Protein AF-A0A7V3WHM0-F1 (afdb_monomer_lite)

pLDDT: mean 89.99, std 9.22, range [46.16, 98.12]

Radius of gyration: 17.08 Å; chains: 1; bounding box: 45×37×48 Å

Structure (mmCIF, N/CA/C/O backbone):
data_AF-A0A7V3WHM0-F1
#
_entry.id   AF-A0A7V3WHM0-F1
#
loop_
_atom_site.group_PDB
_atom_site.id
_atom_site.type_symbol
_atom_site.label_atom_id
_atom_site.label_alt_id
_atom_site.label_comp_id
_atom_site.label_asym_id
_atom_site.label_entity_id
_atom_site.label_seq_id
_atom_site.pdbx_PDB_ins_code
_atom_site.Cartn_x
_atom_site.Cartn_y
_atom_site.Cartn_z
_atom_site.occupancy
_atom_site.B_iso_or_equiv
_atom_site.auth_seq_id
_atom_site.auth_comp_id
_atom_site.auth_asym_id
_atom_site.auth_atom_id
_atom_site.pdbx_PDB_model_num
ATOM 1 N N . MET A 1 1 ? -17.657 -11.163 7.419 1.00 46.16 1 MET A N 1
ATOM 2 C CA . MET A 1 1 ? -17.002 -11.380 6.114 1.00 46.16 1 MET A CA 1
ATOM 3 C C . MET A 1 1 ? -15.864 -12.343 6.367 1.00 46.16 1 MET A C 1
ATOM 5 O O . MET A 1 1 ? -15.071 -12.050 7.253 1.00 46.16 1 MET A O 1
ATOM 9 N N . ASN A 1 2 ? -15.853 -13.504 5.714 1.00 51.31 2 ASN A N 1
ATOM 10 C CA . ASN A 1 2 ? -14.787 -14.482 5.916 1.00 51.31 2 ASN A CA 1
ATOM 11 C C . ASN A 1 2 ? -13.496 -13.877 5.348 1.00 51.31 2 ASN A C 1
ATOM 13 O O . ASN A 1 2 ? -13.444 -13.568 4.158 1.00 51.31 2 ASN A O 1
ATOM 17 N N . GLU A 1 3 ? -12.509 -13.616 6.203 1.00 60.59 3 GLU A N 1
ATOM 18 C CA . GLU A 1 3 ? -11.282 -12.880 5.847 1.00 60.59 3 GLU A CA 1
ATOM 19 C C . GLU A 1 3 ? -10.472 -13.571 4.756 1.00 60.59 3 GLU A C 1
ATOM 21 O O . GLU A 1 3 ? -9.776 -12.909 3.989 1.00 60.59 3 GLU A O 1
ATOM 26 N N . GLU A 1 4 ? -10.653 -14.884 4.617 1.00 65.56 4 GLU A N 1
ATOM 27 C CA . GLU A 1 4 ? -10.084 -15.665 3.529 1.00 65.56 4 GLU A CA 1
ATOM 28 C C . GLU A 1 4 ? -10.398 -15.059 2.156 1.00 65.56 4 GLU A C 1
ATOM 30 O O . GLU A 1 4 ? -9.538 -15.087 1.282 1.00 65.56 4 GLU A O 1
ATOM 35 N N . ASN A 1 5 ? -11.578 -14.464 1.961 1.00 84.06 5 ASN A N 1
ATOM 36 C CA . ASN A 1 5 ? -12.011 -13.942 0.662 1.00 84.06 5 ASN A CA 1
ATOM 37 C C . ASN A 1 5 ? -12.001 -12.407 0.583 1.00 84.06 5 ASN A C 1
ATOM 39 O O . ASN A 1 5 ? -12.669 -11.837 -0.275 1.00 84.06 5 ASN A O 1
ATOM 43 N N . ALA A 1 6 ? -11.271 -11.722 1.468 1.00 91.88 6 ALA A N 1
ATOM 44 C CA . ALA A 1 6 ? -11.101 -10.275 1.376 1.00 91.88 6 ALA A CA 1
ATOM 45 C C . ALA A 1 6 ? -10.305 -9.916 0.105 1.00 91.88 6 ALA A C 1
ATOM 47 O O . ALA A 1 6 ? -9.158 -10.339 -0.050 1.00 91.88 6 ALA A O 1
ATOM 48 N N . ILE A 1 7 ? -10.915 -9.156 -0.810 1.00 96.19 7 ILE A N 1
ATOM 49 C CA . ILE A 1 7 ? -10.322 -8.776 -2.101 1.00 96.19 7 ILE A CA 1
ATOM 50 C C . ILE A 1 7 ? -9.714 -7.385 -1.982 1.00 96.19 7 ILE A C 1
ATOM 52 O O . ILE A 1 7 ? -10.409 -6.437 -1.645 1.00 96.19 7 ILE A O 1
ATOM 56 N N . VAL A 1 8 ? -8.436 -7.248 -2.314 1.00 97.44 8 VAL A N 1
ATOM 57 C CA . VAL A 1 8 ? -7.794 -5.952 -2.536 1.00 97.44 8 VAL A CA 1
ATOM 58 C C . VAL A 1 8 ? -7.931 -5.609 -4.012 1.00 97.44 8 VAL A C 1
ATOM 60 O O . VAL A 1 8 ? -7.564 -6.422 -4.857 1.00 97.44 8 VAL A O 1
ATOM 63 N N . LYS A 1 9 ? -8.418 -4.404 -4.319 1.00 97.62 9 LYS A N 1
ATOM 64 C CA . LYS A 1 9 ? -8.554 -3.890 -5.685 1.00 97.62 9 LYS A CA 1
ATOM 65 C C . LYS A 1 9 ? -7.896 -2.516 -5.792 1.00 97.62 9 LYS A C 1
ATOM 67 O O . LYS A 1 9 ? -8.217 -1.619 -5.016 1.00 97.62 9 LYS A O 1
ATOM 72 N N . LYS A 1 10 ? -6.964 -2.356 -6.732 1.00 98.00 10 LYS A N 1
ATOM 73 C CA . LYS A 1 10 ? -6.206 -1.112 -6.951 1.00 98.00 10 LYS A CA 1
ATOM 74 C C . LYS A 1 10 ? -6.131 -0.797 -8.439 1.00 98.00 10 LYS A C 1
ATOM 76 O O . LYS A 1 10 ? -5.950 -1.709 -9.244 1.00 98.00 10 LYS A O 1
ATOM 81 N N . ALA A 1 11 ? -6.221 0.478 -8.809 1.00 97.75 11 ALA A N 1
ATOM 82 C CA . ALA A 1 11 ? -5.890 0.903 -10.166 1.00 97.75 11 ALA A CA 1
ATOM 83 C C . ALA A 1 11 ? -4.430 0.549 -10.480 1.00 97.75 11 ALA A C 1
ATOM 85 O O . ALA A 1 11 ? -3.561 0.656 -9.612 1.00 97.75 11 ALA A O 1
ATOM 86 N N . ASN A 1 12 ? -4.151 0.171 -11.725 1.00 96.56 12 ASN A N 1
ATOM 87 C CA . ASN A 1 12 ? -2.792 -0.148 -12.164 1.00 96.56 12 ASN A CA 1
ATOM 88 C C . ASN A 1 12 ? -1.850 1.048 -11.982 1.00 96.56 12 ASN A C 1
ATOM 90 O O . ASN A 1 12 ? -0.726 0.871 -11.526 1.00 96.56 12 ASN A O 1
ATOM 94 N N . ASP A 1 13 ? -2.347 2.267 -12.190 1.00 95.62 13 ASP A N 1
ATOM 95 C CA . ASP A 1 13 ? -1.568 3.491 -11.993 1.00 95.62 13 ASP A CA 1
ATOM 96 C C . ASP A 1 13 ? -1.115 3.662 -10.528 1.00 95.62 13 ASP A C 1
ATOM 98 O O . ASP A 1 13 ? -0.013 4.139 -10.262 1.00 95.62 13 ASP A O 1
ATOM 102 N N . LEU A 1 14 ? -1.905 3.189 -9.554 1.00 96.69 14 LEU A N 1
ATOM 103 C CA . LEU A 1 14 ? -1.500 3.164 -8.141 1.00 96.69 14 LEU A CA 1
ATOM 104 C C . LEU A 1 14 ? -0.390 2.128 -7.881 1.00 96.69 14 LEU A C 1
ATOM 106 O O . LEU A 1 14 ? 0.445 2.294 -6.987 1.00 96.69 14 LEU A O 1
ATOM 110 N N . ILE A 1 15 ? -0.364 1.043 -8.652 1.00 95.75 15 ILE A N 1
ATOM 111 C CA . ILE A 1 15 ? 0.658 -0.007 -8.554 1.00 95.75 15 ILE A CA 1
ATOM 112 C C . ILE A 1 15 ? 1.958 0.403 -9.262 1.00 95.75 15 ILE A C 1
ATOM 114 O O . ILE A 1 15 ? 3.044 0.098 -8.781 1.00 95.75 15 ILE A O 1
ATOM 118 N N . GLU A 1 16 ? 1.880 1.129 -10.370 1.00 94.12 16 GLU A N 1
ATOM 119 C CA . GLU A 1 16 ? 3.048 1.438 -11.203 1.00 94.12 16 GLU A CA 1
ATOM 120 C C . GLU A 1 16 ? 3.650 2.810 -10.889 1.00 94.12 16 GLU A C 1
ATOM 122 O O . GLU A 1 16 ? 4.872 2.970 -10.807 1.00 94.12 16 GLU A O 1
ATOM 127 N N . HIS A 1 17 ? 2.804 3.811 -10.654 1.00 94.12 17 HIS A N 1
ATOM 128 C CA . HIS A 1 17 ? 3.222 5.213 -10.603 1.00 94.12 17 HIS A CA 1
ATOM 129 C C . HIS A 1 17 ? 3.181 5.820 -9.204 1.00 94.12 17 HIS A C 1
ATOM 131 O O . HIS A 1 17 ? 3.680 6.926 -9.003 1.00 94.12 17 HIS A O 1
ATOM 137 N N . ALA A 1 18 ? 2.646 5.099 -8.214 1.00 94.81 18 ALA A N 1
ATOM 138 C CA . ALA A 1 18 ? 2.695 5.563 -6.837 1.00 94.81 18 ALA A CA 1
ATOM 139 C C . ALA A 1 18 ? 4.054 5.301 -6.174 1.00 94.81 18 ALA A C 1
ATOM 141 O O . ALA A 1 18 ? 4.643 4.223 -6.312 1.00 94.81 18 ALA A O 1
ATOM 142 N N . ARG A 1 19 ? 4.522 6.275 -5.398 1.00 92.94 19 ARG A N 1
ATOM 143 C CA . ARG A 1 19 ? 5.726 6.223 -4.569 1.00 92.94 19 ARG A CA 1
ATOM 144 C C . ARG A 1 19 ? 5.362 6.577 -3.137 1.00 92.94 19 ARG A C 1
ATOM 146 O O . ARG A 1 19 ? 4.704 7.584 -2.877 1.00 92.94 19 ARG A O 1
ATOM 153 N N . TYR A 1 20 ? 5.784 5.724 -2.218 1.00 93.19 20 TYR A N 1
ATOM 154 C CA . TYR A 1 20 ? 5.549 5.858 -0.789 1.00 93.19 20 TYR A CA 1
ATOM 155 C C . TYR A 1 20 ? 6.529 4.961 -0.030 1.00 93.19 20 TYR A C 1
ATOM 157 O O . TYR A 1 20 ? 7.016 3.965 -0.563 1.00 93.19 20 TYR A O 1
ATOM 165 N N . ASP A 1 21 ? 6.809 5.300 1.224 1.00 90.06 21 ASP A N 1
ATOM 166 C CA . ASP A 1 21 ? 7.640 4.485 2.111 1.00 90.06 21 ASP A CA 1
ATOM 167 C C . ASP A 1 21 ? 6.816 4.124 3.340 1.00 90.06 21 ASP A C 1
ATOM 169 O O . ASP A 1 21 ? 6.507 4.980 4.167 1.00 90.06 21 ASP A O 1
ATOM 173 N N . LEU A 1 22 ? 6.412 2.862 3.451 1.00 92.56 22 LEU A N 1
ATOM 174 C CA . LEU A 1 22 ? 5.547 2.360 4.516 1.00 92.56 22 LEU A CA 1
ATOM 175 C C . LEU A 1 22 ? 6.273 1.308 5.346 1.00 92.56 22 LEU A C 1
ATOM 177 O O . LEU A 1 22 ? 7.100 0.553 4.836 1.00 92.56 22 LEU A O 1
ATOM 181 N N . SER A 1 23 ? 5.955 1.250 6.640 1.00 91.69 23 SER A N 1
ATOM 182 C CA . SER A 1 23 ? 6.305 0.076 7.435 1.00 91.69 23 SER A CA 1
ATOM 183 C C . SER A 1 23 ? 5.443 -1.108 6.990 1.00 91.69 23 SER A C 1
ATOM 185 O O . SER A 1 23 ? 4.371 -0.930 6.409 1.00 91.69 23 SER A O 1
ATOM 187 N N . LEU A 1 24 ? 5.871 -2.330 7.302 1.00 89.88 24 LEU A N 1
ATOM 188 C CA . LEU A 1 24 ? 5.083 -3.523 6.990 1.00 89.88 24 LEU A CA 1
ATOM 189 C C . LEU A 1 24 ? 3.686 -3.478 7.640 1.00 89.88 24 LEU A C 1
ATOM 191 O O . LEU A 1 24 ? 2.692 -3.808 7.001 1.00 89.88 24 LEU A O 1
ATOM 195 N N . THR A 1 25 ? 3.598 -2.998 8.885 1.00 88.88 25 THR A N 1
ATOM 196 C CA . THR A 1 25 ? 2.322 -2.812 9.594 1.00 88.88 25 THR A CA 1
ATOM 197 C C . THR A 1 25 ? 1.418 -1.805 8.882 1.00 88.88 25 THR A C 1
ATOM 199 O O . THR A 1 25 ? 0.212 -2.018 8.785 1.00 88.88 25 THR A O 1
ATOM 202 N N . GLN A 1 26 ? 1.987 -0.712 8.370 1.00 92.38 26 GLN A N 1
ATOM 203 C CA . GLN A 1 26 ? 1.242 0.306 7.629 1.00 92.38 26 GLN A CA 1
ATOM 204 C C . GLN A 1 26 ? 0.749 -0.213 6.276 1.00 92.38 26 GLN A C 1
ATOM 206 O O . GLN A 1 26 ? -0.404 0.031 5.929 1.00 92.38 26 GLN A O 1
ATOM 211 N N . GLU A 1 27 ? 1.586 -0.962 5.551 1.00 94.00 27 GLU A N 1
ATOM 212 C CA . GLU A 1 27 ? 1.198 -1.616 4.297 1.00 94.00 27 GLU A CA 1
ATOM 213 C C . GLU A 1 27 ? 0.005 -2.546 4.536 1.00 94.00 27 GLU A C 1
ATOM 215 O O . GLU A 1 27 ? -1.030 -2.405 3.890 1.00 94.00 27 GLU A O 1
ATOM 220 N N . TYR A 1 28 ? 0.083 -3.430 5.535 1.00 91.19 28 TYR A N 1
ATOM 221 C CA . TYR A 1 28 ? -1.026 -4.330 5.850 1.00 91.19 28 TYR A CA 1
ATOM 222 C C . TYR A 1 28 ? -2.299 -3.601 6.271 1.00 91.19 28 TYR A C 1
ATOM 224 O O . TYR A 1 28 ? -3.387 -4.018 5.879 1.00 91.19 28 TYR A O 1
ATOM 232 N N . LEU A 1 29 ? -2.188 -2.510 7.037 1.00 91.38 29 LEU A N 1
ATOM 233 C CA . LEU A 1 29 ? -3.344 -1.695 7.405 1.00 91.38 29 LEU A CA 1
ATOM 234 C C . LEU A 1 29 ? -4.041 -1.127 6.161 1.00 91.38 29 LEU A C 1
ATOM 236 O O . LEU A 1 29 ? -5.265 -1.196 6.071 1.00 91.38 29 LEU A O 1
ATOM 240 N N . ILE A 1 30 ? -3.281 -0.613 5.191 1.00 95.00 30 ILE A N 1
ATOM 241 C CA . ILE A 1 30 ? -3.833 -0.113 3.925 1.00 95.00 30 ILE A CA 1
ATOM 242 C C . ILE A 1 30 ? -4.467 -1.241 3.125 1.00 95.00 30 ILE A C 1
ATOM 244 O O . ILE A 1 30 ? -5.604 -1.092 2.694 1.00 95.00 30 ILE A O 1
ATOM 248 N N . LEU A 1 31 ? -3.770 -2.364 2.932 1.00 95.31 31 LEU A N 1
ATOM 249 C CA . LEU A 1 31 ? -4.305 -3.496 2.172 1.00 95.31 31 LEU A CA 1
ATOM 250 C C . LEU A 1 31 ? -5.608 -4.011 2.786 1.00 95.31 31 LEU A C 1
ATOM 252 O O . LEU A 1 31 ? -6.590 -4.228 2.077 1.00 95.31 31 LEU A O 1
ATOM 256 N N . TYR A 1 32 ? -5.643 -4.131 4.114 1.00 93.06 32 TYR A N 1
ATOM 257 C CA . TYR A 1 32 ? -6.847 -4.501 4.841 1.00 93.06 32 TYR A CA 1
ATOM 258 C C . TYR A 1 32 ? -7.976 -3.487 4.620 1.00 93.06 32 TYR A C 1
ATOM 260 O O . TYR A 1 32 ? -9.086 -3.882 4.281 1.00 93.06 32 TYR A O 1
ATOM 268 N N . LEU A 1 33 ? -7.706 -2.187 4.741 1.00 94.44 33 LEU A N 1
ATOM 269 C CA . LEU A 1 33 ? -8.707 -1.140 4.523 1.00 94.44 33 LEU A CA 1
ATOM 270 C C . LEU A 1 33 ? -9.221 -1.081 3.086 1.00 94.44 33 LEU A C 1
ATOM 272 O O . LEU A 1 33 ? -10.422 -0.926 2.886 1.00 94.44 33 LEU A O 1
ATOM 276 N N . ILE A 1 34 ? -8.342 -1.246 2.096 1.00 96.94 34 ILE A N 1
ATOM 277 C CA . ILE A 1 34 ? -8.738 -1.343 0.688 1.00 96.94 34 ILE A CA 1
ATOM 278 C C . ILE A 1 34 ? -9.672 -2.537 0.500 1.00 96.94 34 ILE A C 1
ATOM 280 O O . ILE A 1 34 ? -10.658 -2.424 -0.216 1.00 96.94 34 ILE A O 1
ATOM 284 N N . SER A 1 35 ? -9.431 -3.650 1.200 1.00 95.25 35 SER A N 1
ATOM 285 C CA . SER A 1 35 ? -10.309 -4.821 1.114 1.00 95.25 35 SER A CA 1
ATOM 286 C C . SER A 1 35 ? -11.705 -4.646 1.721 1.00 95.25 35 SER A C 1
ATOM 288 O O . SER A 1 35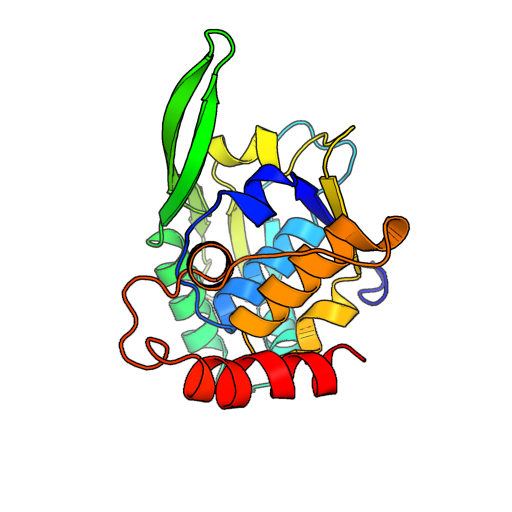 ? -12.569 -5.503 1.538 1.00 95.25 35 SER A O 1
ATOM 290 N N . LEU A 1 36 ? -11.936 -3.551 2.452 1.00 94.62 36 LEU A N 1
ATOM 291 C CA . LEU A 1 36 ? -13.252 -3.188 2.981 1.00 94.62 36 LEU A CA 1
ATOM 292 C C . LEU A 1 36 ? -14.049 -2.286 2.032 1.00 94.62 36 LEU A C 1
ATOM 294 O O . LEU A 1 36 ? -15.240 -2.088 2.277 1.00 94.62 36 LEU A O 1
ATOM 298 N N . ILE A 1 37 ? -13.413 -1.737 0.992 1.00 95.56 37 ILE A N 1
ATOM 299 C CA . ILE A 1 37 ? -14.074 -0.922 -0.030 1.00 95.56 37 ILE A CA 1
ATOM 300 C C . ILE A 1 37 ? -15.000 -1.825 -0.840 1.00 95.56 37 ILE A C 1
ATOM 302 O O . ILE A 1 37 ? -14.574 -2.850 -1.378 1.00 95.56 37 ILE A O 1
ATOM 306 N N . ARG A 1 38 ? -16.270 -1.439 -0.951 1.00 92.56 38 ARG A N 1
ATOM 307 C CA . ARG A 1 38 ? -17.247 -2.175 -1.754 1.00 92.56 38 ARG A CA 1
ATOM 308 C C . ARG A 1 38 ? -17.257 -1.673 -3.189 1.00 92.56 38 ARG A C 1
ATOM 310 O O . ARG A 1 38 ? -16.912 -0.530 -3.476 1.00 92.56 38 ARG A O 1
ATOM 317 N N . THR A 1 39 ? -17.685 -2.531 -4.109 1.00 89.12 39 THR A N 1
ATOM 318 C CA . THR A 1 39 ? -17.691 -2.192 -5.543 1.00 89.12 39 THR A CA 1
ATOM 319 C C . THR A 1 39 ? -18.693 -1.073 -5.852 1.00 89.12 39 THR A C 1
ATOM 321 O O . THR A 1 39 ? -18.478 -0.271 -6.758 1.00 89.12 39 THR A O 1
ATOM 324 N N . GLU A 1 40 ? -19.770 -1.008 -5.075 1.00 91.69 40 GLU A N 1
ATOM 325 C CA . GLU A 1 40 ? -20.844 -0.025 -5.155 1.00 91.69 40 GLU A CA 1
ATOM 326 C C . GLU A 1 40 ? -20.543 1.307 -4.445 1.00 91.69 40 GLU A C 1
ATOM 328 O O . GLU A 1 40 ? -21.307 2.260 -4.609 1.00 91.69 40 GLU A O 1
ATOM 333 N N . ASP A 1 41 ? -19.445 1.406 -3.686 1.00 94.75 41 ASP A N 1
ATOM 334 C CA . ASP A 1 41 ? -19.111 2.624 -2.946 1.00 94.75 41 ASP A CA 1
ATOM 335 C C . ASP A 1 41 ? -18.798 3.783 -3.912 1.00 94.75 41 ASP A C 1
ATOM 337 O O . ASP A 1 41 ? -17.911 3.706 -4.765 1.00 94.75 41 ASP A O 1
ATOM 341 N N . THR A 1 42 ? -19.530 4.891 -3.765 1.00 95.44 42 THR A N 1
ATOM 342 C CA . THR A 1 42 ? -19.329 6.148 -4.517 1.00 95.44 42 THR A CA 1
ATOM 343 C C . THR A 1 42 ? -18.444 7.150 -3.767 1.00 95.44 42 THR A C 1
ATOM 345 O O . THR A 1 42 ? -17.929 8.106 -4.350 1.00 95.44 42 THR A O 1
ATOM 348 N N . ASP A 1 43 ? -18.254 6.940 -2.465 1.00 97.56 43 ASP A N 1
ATOM 349 C CA . ASP A 1 43 ? -17.398 7.738 -1.595 1.00 97.56 43 ASP A CA 1
ATOM 350 C C . ASP A 1 43 ? -16.734 6.839 -0.546 1.00 97.56 43 ASP A C 1
ATOM 352 O O . ASP A 1 43 ? -17.260 5.786 -0.180 1.00 97.56 43 ASP A O 1
ATOM 356 N N . PHE A 1 44 ? -15.582 7.272 -0.037 1.00 97.31 44 PHE A N 1
ATOM 357 C CA . PHE A 1 44 ? -14.928 6.600 1.071 1.00 97.31 44 PHE A CA 1
ATOM 358 C C . PHE A 1 44 ? -15.738 6.785 2.344 1.00 97.31 44 PHE A C 1
ATOM 360 O O . PHE A 1 44 ? -15.957 7.912 2.800 1.00 97.31 44 PHE A O 1
ATOM 367 N N . GLN A 1 45 ? -16.107 5.660 2.944 1.00 95.06 45 GLN A N 1
ATOM 368 C CA . GLN A 1 45 ? -16.745 5.618 4.248 1.00 95.06 45 GLN A CA 1
ATOM 369 C C . GLN A 1 45 ? -15.722 5.824 5.372 1.00 95.06 45 GLN A C 1
ATOM 371 O O . GLN A 1 45 ? -14.507 5.754 5.170 1.00 95.06 45 GLN A O 1
ATOM 376 N N . THR A 1 46 ? -16.221 6.046 6.586 1.00 95.50 46 THR A N 1
ATOM 377 C CA . THR A 1 46 ? -15.398 5.937 7.794 1.00 95.50 46 THR A CA 1
ATOM 378 C C . THR A 1 46 ? -15.288 4.465 8.187 1.00 95.50 46 THR A C 1
ATOM 380 O O . THR A 1 46 ? -16.264 3.847 8.614 1.00 95.50 46 THR A O 1
ATOM 383 N N . TYR A 1 47 ? -14.090 3.899 8.075 1.00 93.88 47 TYR A N 1
ATOM 384 C CA . TYR A 1 47 ? -13.815 2.504 8.406 1.00 93.88 47 TYR A CA 1
ATOM 385 C C . TYR A 1 47 ? -13.484 2.374 9.889 1.00 93.88 47 TYR A C 1
ATOM 387 O O . TYR A 1 47 ? -12.453 2.863 10.352 1.00 93.88 47 TYR A O 1
ATOM 395 N N . LYS A 1 48 ? -14.357 1.696 10.638 1.00 92.44 48 LYS A N 1
ATOM 396 C CA . LYS A 1 48 ? -14.150 1.374 12.054 1.00 92.44 48 LYS A CA 1
ATOM 397 C C . LYS A 1 48 ? -13.506 -0.006 12.182 1.00 92.44 48 LYS A C 1
ATOM 399 O O . LYS A 1 48 ? -14.130 -1.010 11.847 1.00 92.44 48 LYS A O 1
ATOM 404 N N . ILE A 1 49 ? -12.280 -0.059 12.694 1.00 88.69 49 ILE A N 1
ATOM 405 C CA . ILE A 1 49 ? -11.498 -1.294 12.799 1.00 88.69 49 ILE A CA 1
ATOM 406 C C . ILE A 1 49 ? -11.251 -1.642 14.271 1.00 88.69 49 ILE A C 1
ATOM 408 O O . ILE A 1 49 ? -10.719 -0.798 14.999 1.00 88.69 49 ILE A O 1
ATOM 412 N N . PRO A 1 50 ? -11.596 -2.863 14.725 1.00 88.88 50 PRO A N 1
ATOM 413 C CA . PRO A 1 50 ? -11.173 -3.346 16.034 1.00 88.88 50 PRO A CA 1
ATOM 414 C C . PRO A 1 50 ? -9.652 -3.504 16.063 1.00 88.88 50 PRO A C 1
ATOM 416 O O . PRO A 1 50 ? -9.083 -4.168 15.198 1.00 88.88 50 PRO A O 1
ATOM 419 N N . ILE A 1 51 ? -8.981 -2.956 17.073 1.00 83.75 51 ILE A N 1
ATOM 420 C CA . ILE A 1 51 ? -7.519 -3.090 17.187 1.00 83.75 51 ILE A CA 1
ATOM 421 C C . ILE A 1 51 ? -7.121 -4.553 17.402 1.00 83.75 51 ILE A C 1
ATOM 423 O O . ILE A 1 51 ? -6.106 -4.976 16.864 1.00 83.75 51 ILE A O 1
ATOM 427 N N . ALA A 1 52 ? -7.946 -5.346 18.095 1.00 83.25 52 ALA A N 1
ATOM 428 C CA . ALA A 1 52 ? -7.738 -6.791 18.240 1.00 83.25 52 ALA A CA 1
ATOM 429 C C . ALA A 1 52 ? -7.562 -7.488 16.881 1.00 83.25 52 ALA A C 1
ATOM 431 O O . ALA A 1 52 ? -6.634 -8.259 16.693 1.00 83.25 52 ALA A O 1
ATOM 432 N N . LYS A 1 53 ? -8.361 -7.099 15.885 1.00 82.56 53 LYS A N 1
ATOM 433 C CA . LYS A 1 53 ? -8.262 -7.649 14.534 1.00 82.56 53 LYS A CA 1
ATOM 434 C C . LYS A 1 53 ? -6.940 -7.303 13.847 1.00 82.56 53 LYS A C 1
ATOM 436 O O . LYS A 1 53 ? -6.374 -8.111 13.124 1.00 82.56 53 LYS A O 1
ATOM 441 N N . LEU A 1 54 ? -6.441 -6.090 14.069 1.00 79.56 54 LEU A N 1
ATOM 442 C CA . LEU A 1 54 ? -5.129 -5.685 13.573 1.0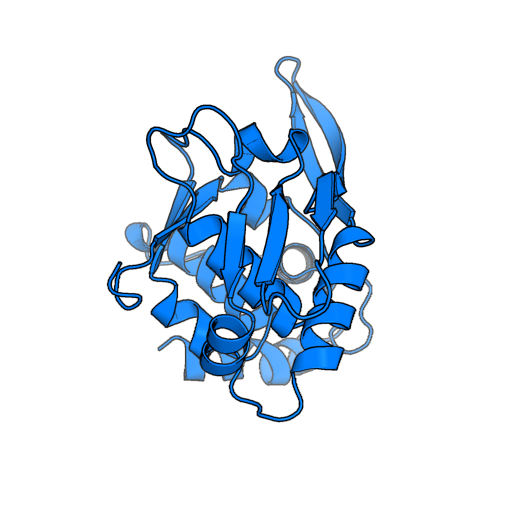0 79.56 54 LEU A CA 1
ATOM 443 C C . LEU A 1 54 ? -4.016 -6.477 14.271 1.00 79.56 54 LEU A C 1
ATOM 445 O O . LEU A 1 54 ? -3.052 -6.867 13.630 1.00 79.56 54 LEU A O 1
ATOM 449 N N . ILE A 1 55 ? -4.163 -6.769 15.564 1.00 79.38 55 ILE A N 1
ATOM 450 C CA . ILE A 1 55 ? -3.223 -7.621 16.303 1.00 79.38 55 ILE A CA 1
ATOM 451 C C . ILE A 1 55 ? -3.174 -9.027 15.699 1.00 79.38 55 ILE A C 1
ATOM 453 O O . ILE A 1 55 ? -2.078 -9.524 15.442 1.00 79.38 55 ILE A O 1
ATOM 457 N N . ASP A 1 56 ? -4.336 -9.617 15.420 1.00 80.50 56 ASP A N 1
ATOM 458 C CA . ASP A 1 56 ? -4.449 -10.954 14.832 1.00 80.50 56 ASP A CA 1
ATOM 459 C C . ASP A 1 56 ? -3.810 -11.011 13.438 1.00 80.50 56 ASP A C 1
ATOM 461 O O . ASP A 1 56 ? -3.024 -11.909 13.144 1.00 80.50 56 ASP A O 1
ATOM 465 N N . LEU A 1 57 ? -4.070 -10.000 12.601 1.00 72.69 57 LEU A N 1
ATOM 466 C CA . LEU A 1 57 ? -3.490 -9.902 11.259 1.00 72.69 57 LEU A CA 1
ATOM 467 C C . LEU A 1 57 ? -1.972 -9.658 11.273 1.00 72.69 57 LEU A C 1
ATOM 469 O O . LEU A 1 57 ? -1.288 -10.022 10.318 1.00 72.69 57 LEU A O 1
ATOM 473 N N . PHE A 1 58 ? -1.438 -9.006 12.312 1.00 71.88 58 PHE A N 1
ATOM 474 C CA . PHE A 1 58 ? -0.038 -8.554 12.356 1.00 71.88 58 PHE A CA 1
ATOM 475 C C . PHE A 1 58 ? 0.864 -9.414 13.257 1.00 71.88 58 PHE A C 1
ATOM 477 O O . PHE A 1 58 ? 2.082 -9.228 13.244 1.00 71.88 58 PHE A O 1
ATOM 484 N N . GLY A 1 59 ? 0.294 -10.352 14.020 1.00 64.25 59 GLY A N 1
ATOM 485 C CA . GLY A 1 59 ? 1.018 -11.433 14.693 1.00 64.25 59 GLY A CA 1
ATOM 486 C C . GLY A 1 59 ? 1.867 -11.032 15.906 1.00 64.25 59 GLY A C 1
ATOM 487 O O . GLY A 1 59 ? 2.893 -11.662 16.154 1.00 64.25 59 GLY A O 1
ATOM 488 N N . SER A 1 60 ? 1.502 -9.997 16.677 1.00 58.75 60 SER A N 1
ATOM 489 C CA . SER A 1 60 ? 2.264 -9.650 17.894 1.00 58.75 60 SER A CA 1
ATOM 490 C C . SER A 1 60 ? 1.412 -9.090 19.039 1.00 58.75 60 SER A C 1
ATOM 492 O O . SER A 1 60 ? 0.628 -8.170 18.884 1.00 58.75 60 SER A O 1
ATOM 494 N N . THR A 1 61 ? 1.580 -9.603 20.254 1.00 50.97 61 THR A N 1
ATOM 495 C CA . THR A 1 61 ? 0.771 -9.215 21.425 1.00 50.97 61 THR A CA 1
ATOM 496 C C . THR A 1 61 ? 1.200 -7.897 22.090 1.00 50.97 61 THR A C 1
ATOM 498 O O . THR A 1 61 ? 0.455 -7.360 22.906 1.00 50.97 61 THR A O 1
ATOM 501 N N . SER A 1 62 ? 2.337 -7.295 21.710 1.00 57.19 62 SER A N 1
ATOM 502 C CA . SER A 1 62 ? 2.817 -5.999 22.243 1.00 57.19 62 SER A CA 1
ATOM 503 C C . SER A 1 62 ? 2.238 -4.765 21.517 1.00 57.19 62 SER A C 1
ATOM 505 O O . SER A 1 62 ? 2.783 -3.661 21.577 1.00 57.19 62 SER A O 1
ATOM 507 N N . LEU A 1 63 ? 1.124 -4.941 20.798 1.00 61.47 63 LEU A N 1
ATOM 508 C CA . LEU A 1 63 ? 0.772 -4.115 19.642 1.00 61.47 63 LEU A CA 1
ATOM 509 C C . LEU A 1 63 ? -0.224 -2.972 19.867 1.00 61.47 63 LEU A C 1
ATOM 511 O O . LEU A 1 63 ? -0.375 -2.180 18.946 1.00 61.47 63 LEU A O 1
ATOM 515 N N . TYR A 1 64 ? -0.894 -2.805 21.011 1.00 68.44 64 TYR A N 1
ATOM 516 C CA . TYR A 1 64 ? -1.935 -1.758 21.104 1.00 68.44 64 TYR A CA 1
ATOM 517 C C . TYR A 1 64 ? -1.368 -0.344 20.893 1.00 68.44 64 TYR A C 1
ATOM 519 O O . TYR A 1 64 ? -1.790 0.397 20.001 1.00 68.44 64 TYR A O 1
ATOM 527 N N . THR A 1 65 ? -0.340 0.003 21.672 1.00 72.94 65 THR A N 1
ATOM 528 C CA . THR A 1 65 ? 0.367 1.285 21.559 1.00 72.94 65 THR A CA 1
ATOM 529 C C . THR A 1 65 ? 1.087 1.404 20.218 1.00 72.94 65 THR A C 1
ATOM 531 O O . THR A 1 65 ? 1.099 2.477 19.616 1.00 72.94 65 THR A O 1
ATOM 534 N N . ARG A 1 66 ? 1.635 0.293 19.709 1.00 79.31 66 ARG A N 1
ATOM 535 C CA . ARG A 1 66 ? 2.351 0.267 18.431 1.00 79.31 66 ARG A CA 1
ATOM 536 C C . ARG A 1 66 ? 1.420 0.466 17.237 1.00 79.31 66 ARG A C 1
ATOM 538 O O . ARG A 1 66 ? 1.740 1.277 16.388 1.00 79.31 66 ARG A O 1
ATOM 545 N N . ILE A 1 67 ? 0.256 -0.177 17.184 1.00 79.94 67 ILE A N 1
ATOM 546 C CA . ILE A 1 67 ? -0.744 0.014 16.120 1.00 79.94 67 ILE A CA 1
ATOM 547 C C . ILE A 1 67 ? -1.229 1.458 16.109 1.00 79.94 67 ILE A C 1
ATOM 549 O O . ILE A 1 67 ? -1.290 2.074 15.047 1.00 79.94 67 ILE A O 1
ATOM 553 N N . LYS A 1 68 ? -1.524 2.024 17.288 1.00 80.50 68 LYS A N 1
ATOM 554 C CA . LYS A 1 68 ? -1.894 3.438 17.400 1.00 80.50 68 LYS A CA 1
ATOM 555 C C . LYS A 1 68 ? -0.791 4.336 16.834 1.00 80.50 68 LYS A C 1
ATOM 557 O O . LYS A 1 68 ? -1.085 5.213 16.029 1.00 80.50 68 LYS A O 1
ATOM 562 N N . TYR A 1 69 ? 0.462 4.086 17.210 1.00 86.06 69 TYR A N 1
ATOM 563 C CA . TYR A 1 69 ? 1.622 4.825 16.716 1.00 86.06 69 TYR A CA 1
ATOM 564 C C . TYR A 1 69 ? 1.822 4.675 15.198 1.00 86.06 69 TYR A C 1
ATOM 566 O O . TYR A 1 69 ? 1.978 5.673 14.498 1.00 86.06 69 TYR A O 1
ATOM 574 N N . GLU A 1 70 ? 1.755 3.454 14.664 1.00 87.88 70 GLU A N 1
ATOM 575 C CA . GLU A 1 70 ? 1.894 3.166 13.231 1.00 87.88 70 GLU A CA 1
ATOM 576 C C . GLU A 1 70 ? 0.791 3.844 12.415 1.00 87.88 70 GLU A C 1
ATOM 578 O O . GLU A 1 70 ? 1.083 4.449 11.384 1.00 87.88 70 GLU A O 1
ATOM 583 N N . ALA A 1 71 ? -0.456 3.805 12.892 1.00 85.69 71 ALA A N 1
ATOM 584 C CA . ALA A 1 71 ? -1.589 4.433 12.226 1.00 85.69 71 ALA A CA 1
ATOM 585 C C . ALA A 1 71 ? -1.517 5.973 12.299 1.00 85.69 71 ALA A C 1
ATOM 587 O O . ALA A 1 71 ? -1.761 6.653 11.304 1.00 85.69 71 ALA A O 1
ATOM 588 N N . GLN A 1 72 ? -1.100 6.541 13.439 1.00 87.94 72 GLN A N 1
ATOM 589 C CA . GLN A 1 72 ? -0.838 7.981 13.569 1.00 87.94 72 GLN A CA 1
ATOM 590 C C . GLN A 1 72 ? 0.303 8.450 12.661 1.00 87.94 72 GLN A C 1
ATOM 592 O O . GLN A 1 72 ? 0.212 9.517 12.056 1.00 87.94 72 GLN A O 1
ATOM 597 N N . ASN A 1 73 ? 1.375 7.668 12.548 1.00 92.50 73 ASN A N 1
ATOM 598 C CA . ASN A 1 73 ? 2.457 7.965 11.617 1.00 92.50 73 ASN A CA 1
ATOM 599 C C . ASN A 1 73 ? 2.011 7.818 10.167 1.00 92.50 73 ASN A C 1
ATOM 601 O O . ASN A 1 73 ? 2.440 8.608 9.333 1.00 92.50 73 ASN A O 1
ATOM 605 N N . LEU A 1 74 ? 1.133 6.859 9.866 1.00 92.44 74 LEU A N 1
ATOM 606 C CA . LEU A 1 74 ? 0.595 6.678 8.524 1.00 92.44 74 LEU A CA 1
ATOM 607 C C . LEU A 1 74 ? -0.201 7.899 8.058 1.00 92.44 74 LEU A C 1
ATOM 609 O O . LEU A 1 74 ? -0.057 8.307 6.913 1.00 92.44 74 LEU A O 1
ATOM 613 N N . LEU A 1 75 ? -0.952 8.546 8.956 1.00 92.88 75 LEU A N 1
ATOM 614 C CA . LEU A 1 75 ? -1.652 9.800 8.653 1.00 92.88 75 LEU A CA 1
ATOM 615 C C . LEU A 1 75 ? -0.700 10.911 8.164 1.00 92.88 75 LEU A C 1
ATOM 617 O O . LEU A 1 75 ? -1.097 11.762 7.378 1.00 92.88 75 LEU A O 1
ATOM 621 N N . LYS A 1 76 ? 0.558 10.906 8.622 1.00 93.25 76 LYS A N 1
ATOM 622 C CA . LYS A 1 76 ? 1.579 11.899 8.244 1.00 93.25 76 LYS A CA 1
ATOM 623 C C . LYS A 1 76 ? 2.343 11.525 6.975 1.00 93.25 76 LYS A C 1
ATOM 625 O O . LYS A 1 76 ? 3.123 12.337 6.483 1.00 93.25 76 LYS A O 1
ATOM 630 N N . LYS A 1 77 ? 2.192 10.293 6.483 1.00 94.69 77 LYS A N 1
ATOM 631 C CA . LYS A 1 77 ? 2.917 9.813 5.309 1.00 94.69 77 LYS A CA 1
ATOM 632 C C . LYS A 1 77 ? 2.184 10.201 4.041 1.00 94.69 77 LYS A C 1
ATOM 634 O O . LYS A 1 77 ? 0.970 10.029 3.927 1.00 94.69 77 LYS A O 1
ATOM 639 N N . THR A 1 78 ? 2.957 10.684 3.081 1.00 95.75 78 THR A N 1
ATOM 640 C CA . THR A 1 78 ? 2.456 11.021 1.761 1.00 95.75 78 THR A CA 1
ATOM 641 C C . THR A 1 78 ? 2.588 9.846 0.804 1.00 95.75 78 THR A C 1
ATOM 643 O O . THR A 1 78 ? 3.435 8.960 0.951 1.00 95.75 78 THR A O 1
ATOM 646 N N . ILE A 1 79 ? 1.720 9.869 -0.192 1.00 96.75 79 ILE A N 1
ATOM 647 C CA . ILE A 1 79 ? 1.800 9.099 -1.415 1.00 96.75 79 ILE A CA 1
ATOM 648 C C . ILE A 1 79 ? 1.927 10.091 -2.567 1.00 96.75 79 ILE A C 1
ATOM 650 O O . ILE A 1 79 ? 1.149 11.042 -2.678 1.00 96.75 79 ILE A O 1
ATOM 654 N N . THR A 1 80 ? 2.929 9.865 -3.407 1.00 96.75 80 THR A N 1
ATOM 655 C CA . THR A 1 80 ? 3.147 10.628 -4.634 1.00 96.75 80 THR A CA 1
ATOM 656 C C . THR A 1 80 ? 2.733 9.764 -5.813 1.00 96.75 80 THR A C 1
ATOM 658 O O . THR A 1 80 ? 3.215 8.642 -5.917 1.00 96.75 80 THR A O 1
ATOM 661 N N . ILE A 1 81 ? 1.854 10.251 -6.685 1.00 96.75 81 ILE A N 1
ATOM 662 C CA . ILE A 1 81 ? 1.400 9.538 -7.884 1.00 96.75 81 ILE A CA 1
ATOM 663 C C . ILE A 1 81 ? 1.692 10.407 -9.099 1.00 96.75 81 ILE A C 1
ATOM 665 O O . ILE A 1 81 ? 1.215 11.539 -9.196 1.00 96.75 81 ILE A O 1
ATOM 669 N N . GLU A 1 82 ? 2.480 9.872 -10.021 1.00 94.69 82 GLU A N 1
ATOM 670 C CA . GLU A 1 82 ? 2.763 10.513 -11.302 1.00 94.69 82 GLU A CA 1
ATOM 671 C C . GLU A 1 82 ? 1.760 10.055 -12.362 1.00 94.69 82 GLU A C 1
ATOM 673 O O . GLU A 1 82 ? 1.298 8.916 -12.351 1.00 94.69 82 GLU A O 1
ATOM 678 N N . GLY A 1 83 ? 1.419 10.938 -13.295 1.00 93.69 83 GLY A N 1
ATOM 679 C CA . GLY A 1 83 ? 0.508 10.590 -14.376 1.00 93.69 83 GLY A CA 1
ATOM 680 C C . GLY A 1 83 ? 0.476 11.624 -15.488 1.00 93.69 83 GLY A C 1
ATOM 681 O O . GLY A 1 83 ? 1.259 12.578 -15.519 1.00 93.69 83 GLY A O 1
ATOM 682 N N . VAL A 1 84 ? -0.451 11.427 -16.421 1.00 93.88 84 VAL A N 1
ATOM 683 C CA . VAL A 1 84 ? -0.687 12.318 -17.558 1.00 93.88 84 VAL A CA 1
ATOM 684 C C . VAL A 1 84 ? -2.165 12.696 -17.579 1.00 93.88 84 VAL A C 1
ATOM 686 O O . VAL A 1 84 ? -3.026 11.838 -17.406 1.00 93.88 84 VAL A O 1
ATOM 689 N N . ASN A 1 85 ? -2.467 13.985 -17.737 1.00 90.75 85 ASN A N 1
ATOM 690 C CA . ASN A 1 85 ? -3.847 14.463 -17.807 1.00 90.75 85 ASN A CA 1
ATOM 691 C C . ASN A 1 85 ? -4.420 14.375 -19.233 1.00 90.75 85 ASN A C 1
ATOM 693 O O . ASN A 1 85 ? -3.712 14.064 -20.187 1.00 90.75 85 ASN A O 1
ATOM 697 N N . GLU A 1 86 ? -5.695 14.735 -19.389 1.00 90.69 86 GLU A N 1
ATOM 698 C CA . GLU A 1 86 ? -6.426 14.710 -20.669 1.00 90.69 86 GLU A CA 1
ATOM 699 C C . GLU A 1 86 ? -5.759 15.525 -21.795 1.00 90.69 86 GLU A C 1
ATOM 701 O O . GLU A 1 86 ? -5.960 15.249 -22.973 1.00 90.69 86 GLU A O 1
ATOM 706 N N . ASN A 1 87 ? -4.918 16.504 -21.447 1.00 94.69 87 ASN A N 1
ATOM 707 C CA . ASN A 1 87 ? -4.181 17.347 -22.391 1.00 94.69 87 ASN A CA 1
ATOM 708 C C . ASN A 1 87 ? -2.750 16.844 -22.658 1.00 94.69 87 ASN A C 1
ATOM 710 O O . ASN A 1 87 ? -1.895 17.623 -23.083 1.00 94.69 87 ASN A O 1
ATOM 714 N N . ASN A 1 88 ? -2.455 15.576 -22.355 1.00 94.00 88 ASN A N 1
ATOM 715 C CA . ASN A 1 88 ? -1.123 14.973 -22.440 1.00 94.00 88 ASN A CA 1
ATOM 716 C C . ASN A 1 88 ? -0.039 15.688 -21.609 1.00 94.00 88 ASN A C 1
ATOM 718 O O . ASN A 1 88 ? 1.157 15.553 -21.881 1.00 94.00 88 ASN A O 1
ATOM 722 N N . LYS A 1 89 ? -0.422 16.447 -20.573 1.00 96.00 89 LYS A N 1
ATOM 723 C CA . LYS A 1 89 ? 0.535 17.096 -19.670 1.00 96.00 89 LYS A CA 1
ATOM 724 C C . LYS A 1 89 ? 0.811 16.201 -18.472 1.00 96.00 89 LYS A C 1
ATOM 726 O O . LYS A 1 89 ? -0.119 15.712 -17.830 1.00 96.00 89 LYS A O 1
ATOM 731 N N . LYS A 1 90 ? 2.096 16.035 -18.154 1.00 96.00 90 LYS A N 1
ATOM 732 C CA . LYS A 1 90 ? 2.539 15.349 -16.938 1.00 96.00 90 LYS A CA 1
ATOM 733 C C . LYS A 1 90 ? 2.013 16.083 -15.706 1.00 96.00 90 LYS A C 1
ATOM 735 O O . LYS A 1 90 ? 2.041 17.314 -15.663 1.00 96.00 90 LYS A O 1
ATOM 740 N N . PHE A 1 91 ? 1.575 15.328 -14.709 1.00 95.88 91 PHE A N 1
ATOM 741 C CA . PHE A 1 91 ? 1.224 15.844 -13.394 1.00 95.88 91 PHE A CA 1
ATOM 742 C C . PHE A 1 91 ? 1.847 14.982 -12.298 1.00 95.88 91 PHE A C 1
ATOM 744 O O . PHE A 1 91 ? 2.197 13.822 -12.517 1.00 95.88 91 PHE A O 1
ATOM 751 N N . VAL A 1 92 ? 1.951 15.570 -11.109 1.00 97.12 92 VAL A N 1
ATOM 752 C CA . VAL A 1 92 ? 2.346 14.882 -9.881 1.00 97.12 92 VAL A CA 1
ATOM 753 C C . VAL A 1 92 ? 1.295 15.197 -8.825 1.00 97.12 92 VAL A C 1
ATOM 755 O O . VAL A 1 92 ? 1.100 16.359 -8.468 1.00 97.12 92 VAL A O 1
ATOM 758 N N . LEU A 1 93 ? 0.597 14.171 -8.348 1.00 97.75 93 LEU A N 1
ATOM 759 C CA . LEU A 1 93 ? -0.297 14.256 -7.199 1.00 97.75 93 LEU A CA 1
ATOM 760 C C . LEU A 1 93 ? 0.497 13.901 -5.944 1.00 97.75 93 LEU A C 1
ATOM 762 O O . LEU A 1 93 ? 1.083 12.827 -5.881 1.00 97.75 93 LEU A O 1
ATOM 766 N N . ILE A 1 94 ? 0.483 14.771 -4.937 1.00 97.75 94 ILE A N 1
ATOM 767 C CA . ILE A 1 94 ? 1.032 14.485 -3.608 1.00 97.75 94 ILE A CA 1
ATOM 768 C C . ILE A 1 94 ? -0.118 14.609 -2.615 1.00 97.75 94 ILE A C 1
ATOM 770 O O . ILE A 1 94 ? -0.682 15.689 -2.458 1.00 97.75 94 ILE A O 1
ATOM 774 N N . THR A 1 95 ? -0.484 13.507 -1.967 1.00 97.75 95 THR A N 1
ATOM 775 C CA . THR A 1 95 ? -1.559 13.475 -0.963 1.00 97.75 95 THR A CA 1
ATOM 776 C C . THR A 1 95 ? -1.190 12.553 0.203 1.00 97.75 95 THR A C 1
ATOM 778 O O . THR A 1 95 ? -0.128 11.933 0.190 1.00 97.75 95 THR A O 1
ATOM 781 N N . ALA A 1 96 ? -2.029 12.475 1.232 1.00 97.00 96 ALA A N 1
ATOM 782 C CA . ALA A 1 96 ? -1.919 11.500 2.313 1.00 97.00 96 ALA A CA 1
ATOM 783 C C . ALA A 1 96 ? -2.726 10.230 1.998 1.00 97.00 96 ALA A C 1
ATOM 785 O O . ALA A 1 96 ? -3.618 10.229 1.153 1.00 97.00 96 ALA A O 1
ATOM 786 N N . TRP A 1 97 ? -2.455 9.139 2.718 1.00 97.56 97 TRP A N 1
ATOM 787 C CA . TRP A 1 97 ? -3.304 7.944 2.636 1.00 97.56 97 TRP A CA 1
ATOM 788 C C . TRP A 1 97 ? -4.683 8.163 3.258 1.00 97.56 97 TRP A C 1
ATOM 790 O O . TRP A 1 97 ? -5.690 7.691 2.732 1.00 97.56 97 TRP A O 1
ATOM 800 N N . PHE A 1 98 ? -4.738 8.889 4.373 1.00 96.69 98 PHE A N 1
ATOM 801 C CA . PHE A 1 98 ? -5.968 9.135 5.115 1.00 96.69 98 PHE A CA 1
ATOM 802 C C . PHE A 1 98 ? -6.200 10.631 5.288 1.00 96.69 98 PHE A C 1
ATOM 804 O O . PHE A 1 98 ? -5.279 11.358 5.649 1.00 96.69 98 PHE A O 1
ATOM 811 N N . SER A 1 99 ? -7.445 11.075 5.114 1.00 96.19 99 SER A N 1
ATOM 812 C CA . SER A 1 99 ? -7.857 12.441 5.456 1.00 96.19 99 SER A CA 1
ATOM 813 C C . SER A 1 99 ? -8.072 12.612 6.960 1.00 96.19 99 SER A C 1
ATOM 815 O O . SER A 1 99 ? -8.001 13.717 7.490 1.00 96.19 99 SER A O 1
ATOM 817 N N . SER A 1 100 ? -8.396 11.523 7.661 1.00 94.75 100 SER A N 1
ATOM 818 C CA . SER A 1 100 ? -8.674 11.551 9.095 1.00 94.75 100 SER A CA 1
ATOM 819 C C . SER A 1 100 ? -8.409 10.206 9.752 1.00 94.75 100 SER A C 1
ATOM 821 O O . SER A 1 100 ? -8.743 9.157 9.195 1.00 94.75 100 SER A O 1
ATOM 823 N N . LEU A 1 101 ? -7.904 10.262 10.982 1.00 92.50 101 LEU A N 1
ATOM 824 C CA . LEU A 1 101 ? -7.815 9.136 11.899 1.00 92.50 101 LEU A CA 1
ATOM 825 C C . LEU A 1 101 ? -8.338 9.572 13.266 1.00 92.50 101 LEU A C 1
ATOM 827 O O . LEU A 1 101 ? -7.887 10.575 13.815 1.00 92.50 101 LEU A O 1
ATOM 831 N N . GLN A 1 102 ? -9.255 8.794 13.830 1.00 91.19 102 GLN A N 1
ATOM 832 C CA . GLN A 1 102 ? -9.796 9.003 15.164 1.00 91.19 102 GLN A CA 1
ATOM 833 C C . GLN A 1 102 ? -9.598 7.749 16.015 1.00 91.19 102 GLN A C 1
ATOM 835 O O . GLN A 1 102 ? -9.850 6.623 15.585 1.00 91.19 102 GLN A O 1
ATOM 840 N N . TYR A 1 103 ? -9.163 7.961 17.251 1.00 85.31 103 TYR A N 1
ATOM 841 C CA . TYR A 1 103 ? -9.080 6.935 18.279 1.00 85.31 103 TYR A CA 1
ATOM 842 C C . TYR A 1 103 ? -9.867 7.414 19.493 1.00 85.31 103 TYR A C 1
ATOM 844 O O . TYR A 1 103 ? -9.566 8.477 20.035 1.00 85.31 103 TYR A O 1
ATOM 852 N N . ILE A 1 104 ? -10.862 6.634 19.908 1.00 81.56 104 ILE A N 1
ATOM 853 C CA . ILE A 1 104 ? -11.613 6.894 21.137 1.00 81.56 104 ILE A CA 1
ATOM 854 C C . ILE A 1 104 ? -10.981 6.037 22.230 1.00 81.56 104 ILE A C 1
ATOM 856 O O . ILE A 1 104 ? -10.934 4.808 22.113 1.00 81.56 104 ILE A O 1
ATOM 860 N N . GLU A 1 105 ? -10.465 6.680 23.272 1.00 81.12 105 GLU A N 1
ATOM 861 C CA . GLU A 1 105 ? -9.847 5.992 24.402 1.00 81.12 105 GLU A CA 1
ATOM 862 C C . GLU A 1 105 ? -10.818 4.994 25.047 1.00 81.12 105 GLU A C 1
ATOM 864 O O . GLU A 1 105 ? -12.017 5.245 25.138 1.00 81.12 105 GLU A O 1
ATOM 869 N N . GLY A 1 106 ? -10.317 3.809 25.402 1.00 81.69 106 GLY A N 1
ATOM 870 C CA . GLY A 1 106 ? -11.131 2.723 25.957 1.00 81.69 106 GLY A CA 1
ATOM 871 C C . GLY A 1 106 ? -12.083 2.033 24.968 1.00 81.69 106 GLY A C 1
ATOM 872 O O . GLY A 1 106 ? -12.626 0.987 25.303 1.00 81.69 106 GLY A O 1
ATOM 873 N N . SER A 1 107 ? -12.268 2.548 23.744 1.00 84.94 107 SER A N 1
ATOM 874 C CA . SER A 1 107 ? -13.187 1.930 22.770 1.00 84.94 107 SER A CA 1
ATOM 875 C C . SER A 1 107 ? -12.642 0.639 22.161 1.00 84.94 107 SER A C 1
ATOM 877 O O . SER A 1 107 ? -13.404 -0.238 21.769 1.00 84.94 107 SER A O 1
ATOM 879 N N . GLY A 1 108 ? -11.320 0.552 22.036 1.00 85.75 108 GLY A N 1
ATOM 880 C CA . GLY A 1 108 ? -10.624 -0.516 21.336 1.00 85.75 108 GLY A CA 1
ATOM 881 C C . GLY A 1 108 ? -10.759 -0.517 19.809 1.00 85.75 108 GLY A C 1
ATOM 882 O O . GLY A 1 108 ? -10.455 -1.518 19.154 1.00 85.75 108 GLY A O 1
ATOM 883 N N . PHE A 1 109 ? -11.177 0.613 19.230 1.00 88.62 109 PHE A N 1
ATOM 884 C CA . PHE A 1 109 ? -11.283 0.810 17.787 1.00 88.62 109 PHE A CA 1
ATOM 885 C C . PHE A 1 109 ? -10.438 1.990 17.308 1.00 88.62 109 PHE A C 1
ATOM 887 O O . PHE A 1 109 ? -10.279 2.992 18.008 1.00 88.62 109 PHE A O 1
ATOM 894 N N . ILE A 1 110 ? -9.983 1.899 16.060 1.00 89.19 110 ILE A N 1
ATOM 895 C CA . ILE A 1 110 ? -9.582 3.062 15.265 1.00 89.19 110 ILE A CA 1
ATOM 896 C C . ILE A 1 110 ? -10.638 3.327 14.193 1.00 89.19 110 ILE A C 1
ATOM 898 O O . ILE A 1 110 ? -11.235 2.394 13.654 1.00 89.19 110 ILE A O 1
ATOM 902 N N . GLN A 1 111 ? -10.876 4.597 13.892 1.00 93.31 111 GLN A N 1
ATOM 903 C CA . GLN A 1 111 ? -11.687 5.029 12.762 1.00 93.31 111 GLN A CA 1
ATOM 904 C C . GLN A 1 111 ? -10.799 5.778 11.782 1.00 93.31 111 GLN A C 1
ATOM 906 O O . GLN A 1 111 ? -10.054 6.669 12.185 1.00 93.31 111 GLN A O 1
ATOM 911 N N . VAL A 1 112 ? -10.864 5.417 10.508 1.00 94.25 112 VAL A N 1
ATOM 912 C CA . VAL A 1 112 ? -10.048 6.032 9.457 1.00 94.25 112 VAL A CA 1
ATOM 913 C C . VAL A 1 112 ? -10.882 6.297 8.217 1.00 94.25 112 VAL A C 1
ATOM 915 O O . VAL A 1 112 ? -11.849 5.586 7.948 1.00 94.25 112 VAL A O 1
ATOM 918 N N . ARG A 1 113 ? -10.496 7.310 7.446 1.00 96.62 113 ARG A N 1
ATOM 919 C CA . ARG A 1 113 ? -11.086 7.610 6.139 1.00 96.62 113 ARG A CA 1
ATOM 920 C C . ARG A 1 113 ? -9.965 7.883 5.146 1.00 96.62 113 ARG A C 1
ATOM 922 O O . ARG A 1 113 ? -9.065 8.661 5.461 1.00 96.62 113 ARG A O 1
ATOM 929 N N . PHE A 1 114 ? -10.010 7.231 3.984 1.00 97.94 114 PHE A N 1
ATOM 930 C CA . PHE A 1 114 ? -9.072 7.495 2.890 1.00 97.94 114 PHE A CA 1
ATOM 931 C C . PHE A 1 114 ? -9.181 8.939 2.412 1.00 97.94 114 PHE A C 1
ATOM 933 O O . PHE A 1 114 ? -10.267 9.523 2.424 1.00 97.94 114 PHE A O 1
ATOM 940 N N . ASP A 1 115 ? -8.054 9.500 1.980 1.00 98.06 115 ASP A N 1
ATOM 941 C CA . ASP A 1 115 ? -8.053 10.829 1.381 1.00 98.06 115 ASP A CA 1
ATOM 942 C C . ASP A 1 115 ? -8.867 10.844 0.070 1.00 98.06 115 ASP A C 1
ATOM 944 O O . ASP A 1 115 ? -8.671 9.962 -0.772 1.00 98.06 115 ASP A O 1
ATOM 948 N N . PRO A 1 116 ? -9.776 11.818 -0.148 1.00 98.00 116 PRO A N 1
ATOM 949 C CA . PRO A 1 116 ? -10.598 11.881 -1.357 1.00 98.00 116 PRO A CA 1
ATOM 950 C C . PRO A 1 116 ? -9.813 11.911 -2.674 1.00 98.00 116 PRO A C 1
ATOM 952 O O . PRO A 1 116 ? -10.350 11.482 -3.695 1.00 98.00 116 PRO A O 1
ATOM 955 N N . ALA A 1 117 ? -8.557 12.368 -2.679 1.00 97.94 117 ALA A N 1
ATOM 956 C CA . ALA A 1 117 ? -7.723 12.343 -3.878 1.00 97.94 117 ALA A CA 1
ATOM 957 C C . ALA A 1 117 ? -7.392 10.913 -4.347 1.00 97.94 117 ALA A C 1
ATOM 959 O O . ALA A 1 117 ? -7.028 10.716 -5.505 1.00 97.94 117 ALA A O 1
ATOM 960 N N . LEU A 1 118 ? -7.560 9.902 -3.484 1.00 98.12 118 LEU A N 1
ATOM 961 C CA . LEU A 1 118 ? -7.338 8.495 -3.820 1.00 98.12 118 LEU A CA 1
ATOM 962 C C . LEU A 1 118 ? -8.541 7.814 -4.486 1.00 98.12 118 LEU A C 1
ATOM 964 O O . LEU A 1 118 ? -8.413 6.675 -4.937 1.00 98.12 118 LEU A O 1
ATOM 968 N N . LYS A 1 119 ? -9.700 8.482 -4.587 1.00 97.75 119 LYS A N 1
ATOM 969 C CA . LYS A 1 119 ? -10.913 7.898 -5.188 1.00 97.75 119 LYS A CA 1
ATOM 970 C C . LYS A 1 119 ? -10.684 7.319 -6.588 1.00 97.75 119 LYS A C 1
ATOM 972 O O . LYS A 1 119 ? -11.074 6.169 -6.775 1.00 97.75 119 LYS A O 1
ATOM 977 N N . PRO A 1 120 ? -10.015 8.014 -7.534 1.00 96.31 120 PRO A N 1
ATOM 978 C CA . PRO A 1 120 ? -9.799 7.482 -8.884 1.00 96.31 120 PRO A CA 1
ATOM 979 C C . PRO A 1 120 ? -8.996 6.176 -8.913 1.00 96.31 120 PRO A C 1
ATOM 981 O O . PRO A 1 120 ? -9.029 5.451 -9.900 1.00 96.31 120 PRO A O 1
ATOM 984 N N . TYR A 1 121 ? -8.274 5.876 -7.832 1.00 97.62 121 TYR A N 1
ATOM 985 C CA . TYR A 1 121 ? -7.352 4.752 -7.748 1.00 97.62 121 TYR A CA 1
ATOM 986 C C . TYR A 1 121 ? -7.893 3.562 -6.951 1.00 97.62 121 TYR A C 1
ATOM 988 O O . TYR A 1 121 ? -7.271 2.498 -6.970 1.00 97.62 121 TYR A O 1
ATOM 996 N N . LEU A 1 122 ? -9.013 3.735 -6.239 1.00 97.81 122 LEU A N 1
ATOM 997 C CA . LEU A 1 122 ? -9.557 2.746 -5.301 1.00 97.81 122 LEU A CA 1
ATOM 998 C C . LEU A 1 122 ? -11.079 2.548 -5.413 1.00 97.81 122 LEU A C 1
ATOM 1000 O O . LEU A 1 122 ? -11.561 1.471 -5.074 1.00 97.81 122 LEU A O 1
ATOM 1004 N N . LEU A 1 123 ? -11.843 3.544 -5.877 1.00 96.88 123 LEU A N 1
ATOM 1005 C CA . LEU A 1 123 ? -13.300 3.452 -6.023 1.00 96.88 123 LEU A CA 1
ATOM 1006 C C . LEU A 1 123 ? -13.703 3.212 -7.475 1.00 96.88 123 LEU A C 1
ATOM 1008 O O . LEU A 1 123 ? -13.092 3.741 -8.398 1.00 96.88 123 LEU A O 1
ATOM 1012 N N . GLN A 1 124 ? -14.780 2.445 -7.659 1.00 95.12 124 GLN A N 1
ATOM 1013 C CA . GLN A 1 124 ? -15.471 2.275 -8.945 1.00 95.12 124 GLN A CA 1
ATOM 1014 C C . GLN A 1 124 ? -14.555 1.908 -10.127 1.00 95.12 124 GLN A C 1
ATOM 1016 O O . GLN A 1 124 ? -14.811 2.271 -11.274 1.00 95.12 124 GLN A O 1
ATOM 1021 N N . LEU A 1 125 ? -13.494 1.150 -9.848 1.00 95.50 125 LEU A N 1
ATOM 1022 C CA . LEU A 1 125 ? -12.526 0.702 -10.842 1.00 95.50 125 LEU A CA 1
ATOM 1023 C C . LEU A 1 125 ? -13.178 -0.304 -11.802 1.00 95.50 125 LEU A C 1
ATOM 1025 O O . LEU A 1 125 ? -13.482 -1.436 -11.409 1.00 95.50 125 LEU A O 1
ATOM 1029 N N . LYS A 1 126 ? -13.404 0.108 -13.052 1.00 89.88 126 LYS A N 1
ATOM 1030 C CA . LYS A 1 126 ? -14.031 -0.725 -14.098 1.00 89.88 126 LYS A CA 1
ATOM 1031 C C . LYS A 1 126 ? -13.028 -1.361 -15.050 1.00 89.88 126 LYS A C 1
ATOM 1033 O O . LYS A 1 126 ? -13.275 -2.448 -15.554 1.00 89.88 126 LYS A O 1
ATOM 1038 N N . GLU A 1 127 ? -11.901 -0.698 -15.267 1.00 91.25 127 GLU A N 1
ATOM 1039 C CA . GLU A 1 127 ? -10.862 -1.105 -16.208 1.00 91.25 127 GLU A CA 1
ATOM 1040 C C . GLU A 1 127 ? -9.486 -0.796 -15.616 1.00 91.25 127 GLU A C 1
ATOM 1042 O O . GLU A 1 127 ? -9.379 -0.012 -14.671 1.00 91.25 127 GLU A O 1
ATOM 1047 N N . ARG A 1 128 ? -8.437 -1.416 -16.172 1.00 93.62 128 ARG A N 1
ATOM 1048 C CA . ARG A 1 128 ? -7.031 -1.170 -15.800 1.00 93.62 128 ARG A CA 1
ATOM 1049 C C . ARG A 1 128 ? -6.788 -1.200 -14.284 1.00 93.62 128 ARG A C 1
ATOM 1051 O O . ARG A 1 128 ? -6.157 -0.309 -13.718 1.00 93.62 128 ARG A O 1
ATOM 1058 N N . PHE A 1 129 ? -7.276 -2.245 -13.631 1.00 96.69 129 PHE A N 1
ATOM 1059 C CA . PHE A 1 129 ? -7.039 -2.496 -12.216 1.00 96.69 129 PHE A CA 1
ATOM 1060 C C . PHE A 1 129 ? -6.455 -3.888 -12.010 1.00 96.69 129 PHE A C 1
ATOM 1062 O O . PHE A 1 129 ? -6.569 -4.766 -12.865 1.00 96.69 129 PHE A O 1
ATOM 1069 N N . THR A 1 130 ? -5.868 -4.083 -10.838 1.00 97.31 130 THR A N 1
ATOM 1070 C CA . THR A 1 130 ? -5.399 -5.377 -10.359 1.00 97.31 130 THR A CA 1
ATOM 1071 C C . THR A 1 130 ? -6.173 -5.742 -9.106 1.00 97.31 130 THR A C 1
ATOM 1073 O O . THR A 1 130 ? -6.391 -4.897 -8.231 1.00 97.31 130 THR A O 1
ATOM 1076 N N . GLU A 1 131 ? -6.574 -7.007 -9.015 1.00 96.38 131 GLU A N 1
ATOM 1077 C CA . GLU A 1 131 ? -7.217 -7.560 -7.831 1.00 96.38 131 GLU A CA 1
ATOM 1078 C C . GLU A 1 131 ? -6.551 -8.851 -7.358 1.00 96.38 131 GLU A C 1
ATOM 1080 O O . GLU A 1 131 ? -6.013 -9.649 -8.136 1.00 96.38 131 GLU A O 1
ATOM 1085 N N . TYR A 1 132 ? -6.558 -9.043 -6.045 1.00 96.69 132 TYR A N 1
ATOM 1086 C CA . TYR A 1 132 ? -5.996 -10.220 -5.402 1.00 96.69 132 TYR A CA 1
ATOM 1087 C C . TYR A 1 132 ? -6.589 -10.41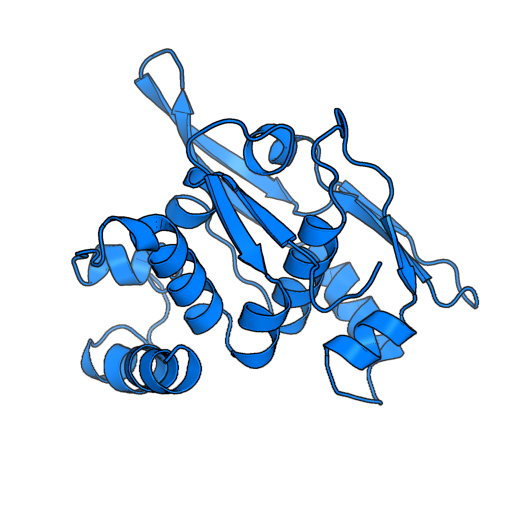6 -4.011 1.00 96.69 132 TYR A C 1
ATOM 1089 O O . TYR A 1 132 ? -7.118 -9.489 -3.403 1.00 96.69 132 TYR A O 1
ATOM 1097 N N . LEU A 1 133 ? -6.491 -11.637 -3.485 1.00 95.81 133 LEU A N 1
ATOM 1098 C CA . LEU A 1 133 ? -6.954 -11.923 -2.132 1.00 95.81 133 LEU A CA 1
ATOM 1099 C C . LEU A 1 133 ? -5.911 -11.466 -1.117 1.00 95.81 133 LEU A C 1
ATOM 1101 O O . LEU A 1 133 ? -4.738 -11.831 -1.214 1.00 95.81 133 LEU A O 1
ATOM 1105 N N . LEU A 1 134 ? -6.359 -10.715 -0.112 1.00 94.12 134 LEU A N 1
ATOM 1106 C CA . LEU A 1 134 ? -5.525 -10.173 0.958 1.00 94.12 134 LEU A CA 1
ATOM 1107 C C . LEU A 1 134 ? -4.680 -11.263 1.630 1.00 94.12 134 LEU A C 1
ATOM 1109 O O . LEU A 1 134 ? -3.503 -11.044 1.912 1.00 94.12 134 LEU A O 1
ATOM 1113 N N . ARG A 1 135 ? -5.254 -12.462 1.808 1.00 91.94 135 ARG A N 1
ATOM 1114 C CA . ARG A 1 135 ? -4.588 -13.626 2.414 1.00 91.94 135 ARG A CA 1
ATOM 1115 C C . ARG A 1 135 ? -3.275 -14.034 1.735 1.00 91.94 135 ARG A C 1
ATOM 1117 O O . ARG A 1 135 ? -2.461 -14.674 2.383 1.00 91.94 135 ARG A O 1
ATOM 1124 N N . TYR A 1 136 ? -3.059 -13.679 0.465 1.00 93.75 136 TYR A N 1
ATOM 1125 C CA . TYR A 1 136 ? -1.806 -13.970 -0.243 1.00 93.75 136 TYR A CA 1
ATOM 1126 C C . TYR A 1 136 ? -0.743 -12.884 -0.055 1.00 93.75 136 TYR A C 1
ATOM 1128 O O . TYR A 1 136 ? 0.441 -13.169 -0.183 1.00 93.75 136 TYR A O 1
ATOM 1136 N N . ALA A 1 137 ? -1.139 -11.654 0.278 1.00 93.62 137 ALA A N 1
ATOM 1137 C CA . ALA A 1 137 ? -0.201 -10.556 0.497 1.00 93.62 137 ALA A CA 1
ATOM 1138 C C . ALA A 1 137 ? 0.320 -10.510 1.944 1.00 93.62 137 ALA A C 1
ATOM 1140 O O . ALA A 1 137 ? 1.490 -10.201 2.173 1.00 93.62 137 ALA A O 1
ATOM 1141 N N . ILE A 1 138 ? -0.527 -10.842 2.928 1.00 89.81 138 ILE A N 1
ATOM 1142 C CA . ILE A 1 138 ? -0.161 -10.800 4.355 1.00 89.81 138 ILE A CA 1
ATOM 1143 C C . ILE A 1 138 ? 1.062 -11.687 4.686 1.00 89.81 138 ILE A C 1
ATOM 1145 O O . ILE A 1 138 ? 1.975 -11.183 5.335 1.00 89.81 138 ILE A O 1
ATOM 1149 N N . PRO A 1 139 ? 1.196 -12.940 4.213 1.00 90.56 139 PRO A N 1
ATOM 1150 C CA . PRO A 1 139 ? 2.330 -13.800 4.582 1.00 90.56 139 PRO A CA 1
ATOM 1151 C C . PRO A 1 139 ? 3.689 -13.388 3.986 1.00 90.56 139 PRO A C 1
ATOM 1153 O O . PRO A 1 139 ? 4.719 -13.950 4.348 1.00 90.56 139 PRO A O 1
ATOM 1156 N N . LEU A 1 140 ? 3.739 -12.412 3.070 1.00 92.06 140 LEU A N 1
ATOM 1157 C CA . LEU A 1 140 ? 4.975 -12.067 2.353 1.00 92.06 140 LEU A CA 1
ATOM 1158 C C . LEU A 1 140 ? 6.016 -11.347 3.228 1.00 92.06 140 LEU A C 1
ATOM 1160 O O . LEU A 1 140 ? 7.195 -11.320 2.870 1.00 92.06 140 LEU A O 1
ATOM 1164 N N . HIS A 1 141 ? 5.610 -10.766 4.363 1.00 88.19 141 HIS A N 1
ATOM 1165 C CA . HIS A 1 141 ? 6.464 -10.132 5.384 1.00 88.19 141 HIS A CA 1
ATOM 1166 C C . HIS A 1 141 ? 7.553 -9.169 4.862 1.00 88.19 141 HIS A C 1
ATOM 1168 O O . HIS A 1 141 ? 8.618 -9.026 5.465 1.00 88.19 141 HIS A O 1
ATOM 1174 N N . SER A 1 142 ? 7.320 -8.514 3.725 1.00 92.19 142 SER A N 1
ATOM 1175 C CA . SER A 1 142 ? 8.224 -7.522 3.137 1.00 92.19 142 SER A CA 1
ATOM 1176 C C . SER A 1 142 ? 7.448 -6.622 2.186 1.00 92.19 142 SER A C 1
ATOM 1178 O O . SER A 1 142 ? 6.802 -7.113 1.264 1.00 92.19 142 SER A O 1
ATOM 1180 N N . THR A 1 143 ? 7.545 -5.307 2.375 1.00 93.06 143 THR A N 1
ATOM 1181 C CA . THR A 1 143 ? 6.868 -4.321 1.518 1.00 93.06 143 THR A CA 1
ATOM 1182 C C . THR A 1 143 ? 7.339 -4.409 0.066 1.00 93.06 143 THR A C 1
ATOM 1184 O O . THR A 1 143 ? 6.526 -4.324 -0.849 1.00 93.06 143 THR A O 1
ATOM 1187 N N . HIS A 1 144 ? 8.626 -4.689 -0.163 1.00 93.44 144 HIS A N 1
ATOM 1188 C CA . HIS A 1 144 ? 9.161 -4.909 -1.509 1.00 93.44 144 HIS A CA 1
ATOM 1189 C C . HIS A 1 144 ? 8.590 -6.173 -2.163 1.00 93.44 144 HIS A C 1
ATOM 1191 O O . HIS A 1 144 ? 8.242 -6.143 -3.339 1.00 93.44 144 HIS A O 1
ATOM 1197 N N . ILE A 1 145 ? 8.454 -7.272 -1.412 1.00 95.38 145 ILE A N 1
ATOM 1198 C CA . ILE A 1 145 ? 7.907 -8.530 -1.949 1.00 95.38 145 ILE A CA 1
ATOM 1199 C C . ILE A 1 145 ? 6.408 -8.387 -2.231 1.00 95.38 145 ILE A C 1
ATOM 1201 O O . ILE A 1 145 ? 5.945 -8.848 -3.268 1.00 95.38 145 ILE A O 1
ATOM 1205 N N . ILE A 1 146 ? 5.667 -7.690 -1.364 1.00 95.75 146 ILE A N 1
ATOM 1206 C CA . ILE A 1 146 ? 4.260 -7.341 -1.605 1.00 95.75 146 ILE A CA 1
ATOM 1207 C C . ILE A 1 146 ? 4.136 -6.546 -2.906 1.00 95.75 146 ILE A C 1
ATOM 1209 O O . ILE A 1 146 ? 3.334 -6.903 -3.761 1.00 95.75 146 ILE A O 1
ATOM 1213 N N . ARG A 1 147 ? 4.976 -5.526 -3.113 1.00 95.31 147 ARG A N 1
ATOM 1214 C CA . ARG A 1 147 ? 4.960 -4.729 -4.346 1.00 95.31 147 ARG A CA 1
ATOM 1215 C C . ARG A 1 147 ? 5.267 -5.570 -5.591 1.00 95.31 147 ARG A C 1
ATOM 1217 O O . ARG A 1 147 ? 4.591 -5.421 -6.602 1.00 95.31 147 ARG A O 1
ATOM 1224 N N . ILE A 1 148 ? 6.231 -6.493 -5.513 1.00 95.56 148 ILE A N 1
ATOM 1225 C CA . ILE A 1 148 ? 6.514 -7.453 -6.597 1.00 95.56 148 ILE A CA 1
ATOM 1226 C C . ILE A 1 148 ? 5.297 -8.333 -6.870 1.00 95.56 148 ILE A C 1
ATOM 1228 O O . ILE A 1 148 ? 4.920 -8.504 -8.025 1.00 95.56 148 ILE A O 1
ATOM 1232 N N . TYR A 1 149 ? 4.662 -8.860 -5.824 1.00 96.75 149 TYR A N 1
ATOM 1233 C CA . TYR A 1 149 ? 3.449 -9.658 -5.958 1.00 96.75 149 TYR A CA 1
ATOM 1234 C C . TYR A 1 149 ? 2.345 -8.887 -6.694 1.00 96.75 149 TYR A C 1
ATOM 1236 O O . TYR A 1 149 ? 1.748 -9.429 -7.619 1.00 96.75 149 TYR A O 1
ATOM 1244 N N . GLU A 1 150 ? 2.123 -7.610 -6.370 1.00 96.69 150 GLU A N 1
ATOM 1245 C CA . GLU A 1 150 ? 1.156 -6.762 -7.084 1.00 96.69 150 GLU A CA 1
ATOM 1246 C C . GLU A 1 150 ? 1.508 -6.582 -8.566 1.00 96.69 150 GLU A C 1
ATOM 1248 O O . GLU A 1 150 ? 0.642 -6.745 -9.427 1.00 96.69 150 GLU A O 1
ATOM 1253 N N . LEU A 1 151 ? 2.779 -6.302 -8.873 1.00 95.81 151 LEU A N 1
ATOM 1254 C CA . LEU A 1 151 ? 3.266 -6.136 -10.248 1.00 95.81 151 LEU A CA 1
ATOM 1255 C C . LEU A 1 151 ? 3.115 -7.422 -11.075 1.00 95.81 151 LEU A C 1
ATOM 1257 O O . LEU A 1 151 ? 2.794 -7.354 -12.263 1.00 95.81 151 LEU A O 1
ATOM 1261 N N . LEU A 1 152 ? 3.334 -8.586 -10.455 1.00 95.62 152 LEU A N 1
ATOM 1262 C CA . LEU A 1 152 ? 3.130 -9.894 -11.080 1.00 95.62 152 LEU A CA 1
ATOM 1263 C C . LEU A 1 152 ? 1.642 -10.191 -11.272 1.00 95.62 152 LEU A C 1
ATOM 1265 O O . LEU A 1 152 ? 1.238 -10.639 -12.343 1.00 95.62 152 LEU A O 1
ATOM 1269 N N . LYS A 1 153 ? 0.808 -9.897 -10.268 1.00 96.19 153 LYS A N 1
ATOM 1270 C CA . LYS A 1 153 ? -0.648 -10.074 -10.344 1.00 96.19 153 LYS A CA 1
ATOM 1271 C C . LYS A 1 153 ? -1.273 -9.240 -11.453 1.00 96.19 153 LYS A C 1
ATOM 1273 O O . LYS A 1 153 ? -2.134 -9.751 -12.164 1.00 96.19 153 LYS A O 1
ATOM 1278 N N . GLN A 1 154 ? -0.794 -8.017 -11.655 1.00 95.56 154 GLN A N 1
ATOM 1279 C CA . GLN A 1 154 ? -1.207 -7.161 -12.765 1.00 95.56 154 GLN A CA 1
ATOM 1280 C C . GLN A 1 154 ? -0.967 -7.817 -14.138 1.00 95.56 154 GLN A C 1
ATOM 1282 O O . GLN A 1 154 ? -1.746 -7.614 -15.067 1.00 95.56 154 GLN A O 1
ATOM 1287 N N . TYR A 1 155 ? 0.094 -8.621 -14.266 1.00 94.69 155 TYR A N 1
ATOM 1288 C CA . TYR A 1 155 ? 0.498 -9.279 -15.513 1.00 94.69 155 TYR A CA 1
ATOM 1289 C C . TYR A 1 155 ? 0.179 -10.779 -15.544 1.00 94.69 155 TYR A C 1
ATOM 1291 O O . TYR A 1 155 ? 0.641 -11.488 -16.438 1.00 94.69 155 TYR A O 1
ATOM 1299 N N . GLN A 1 156 ? -0.650 -11.275 -14.619 1.00 93.31 156 GLN A N 1
ATOM 1300 C CA . GLN A 1 156 ? -0.927 -12.707 -14.486 1.00 93.31 156 GLN A CA 1
ATOM 1301 C C . GLN A 1 156 ? -1.420 -13.341 -15.797 1.00 93.31 156 GLN A C 1
ATOM 1303 O O . GLN A 1 156 ? -1.031 -14.460 -16.117 1.00 93.31 156 GLN A O 1
ATOM 1308 N N . HIS A 1 157 ? -2.250 -12.635 -16.569 1.00 90.88 157 HIS A N 1
ATOM 1309 C CA . HIS A 1 157 ? -2.772 -13.138 -17.844 1.00 90.88 157 HIS A CA 1
ATOM 1310 C C . HIS A 1 157 ? -1.737 -13.149 -18.977 1.00 90.88 157 HIS A C 1
ATOM 1312 O O . HIS A 1 157 ? -1.843 -13.970 -19.882 1.00 90.88 157 HIS A O 1
ATOM 1318 N N . PHE A 1 158 ? -0.742 -12.260 -18.930 1.00 92.81 158 PHE A N 1
ATOM 1319 C CA . PHE A 1 158 ? 0.342 -12.202 -19.916 1.00 92.81 158 PHE A CA 1
ATOM 1320 C C . PHE A 1 158 ? 1.465 -13.200 -19.596 1.00 92.81 158 PHE A C 1
ATOM 1322 O O . PHE A 1 158 ? 2.232 -13.577 -20.478 1.00 92.81 158 PHE A O 1
ATOM 1329 N N . GLY A 1 159 ? 1.563 -13.637 -18.337 1.00 92.19 159 GLY A N 1
ATOM 1330 C CA . GLY A 1 159 ? 2.482 -14.677 -17.868 1.00 92.19 159 GLY A CA 1
ATOM 1331 C C . GLY A 1 159 ? 3.891 -14.182 -17.539 1.00 92.19 159 GLY A C 1
ATOM 1332 O O . GLY A 1 159 ? 4.550 -14.763 -16.681 1.00 92.19 159 GLY A O 1
ATOM 1333 N N . TYR A 1 160 ? 4.348 -13.092 -18.155 1.00 91.69 160 TYR A N 1
ATOM 1334 C CA . TYR A 1 160 ? 5.624 -12.466 -17.824 1.00 91.69 160 TYR A CA 1
ATOM 1335 C C . TYR A 1 160 ? 5.554 -10.945 -17.927 1.00 91.69 160 TYR A C 1
ATOM 1337 O O . TYR A 1 160 ? 4.705 -10.373 -18.611 1.00 91.69 160 TYR A O 1
ATOM 1345 N N . ARG A 1 161 ? 6.495 -10.292 -17.247 1.00 91.38 161 ARG A N 1
ATOM 1346 C CA . ARG A 1 161 ? 6.739 -8.857 -17.335 1.00 91.38 161 ARG A CA 1
ATOM 1347 C C . ARG A 1 161 ? 8.239 -8.618 -17.394 1.00 91.38 161 ARG A C 1
ATOM 1349 O O . ARG A 1 161 ? 8.996 -9.278 -16.685 1.00 91.38 161 ARG A O 1
ATOM 1356 N N . HIS A 1 162 ? 8.656 -7.711 -18.266 1.00 91.25 162 HIS A N 1
ATOM 1357 C CA . HIS A 1 162 ? 10.050 -7.316 -18.415 1.00 91.25 162 HIS A CA 1
ATOM 1358 C C . HIS A 1 162 ? 10.250 -5.925 -17.820 1.00 91.25 162 HIS A C 1
ATOM 1360 O O . HIS A 1 162 ? 9.373 -5.078 -17.965 1.00 91.25 162 HIS A O 1
ATOM 1366 N N . PHE A 1 163 ? 11.395 -5.726 -17.175 1.00 89.12 163 PHE A N 1
ATOM 1367 C CA . PHE A 1 163 ? 11.830 -4.448 -16.631 1.00 89.12 163 PHE A CA 1
ATOM 1368 C C . PHE A 1 163 ? 13.327 -4.318 -1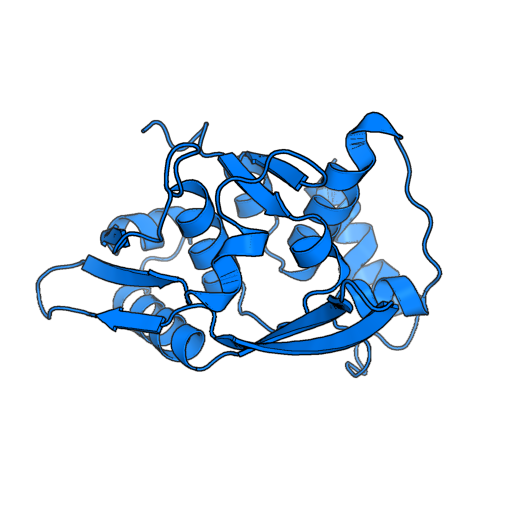6.841 1.00 89.12 163 PHE A C 1
ATOM 1370 O O . PHE A 1 163 ? 14.056 -5.312 -16.716 1.00 89.12 163 PHE A O 1
ATOM 1377 N N . ASP A 1 164 ? 13.794 -3.097 -17.064 1.00 91.31 164 ASP A N 1
ATOM 1378 C CA . ASP A 1 164 ? 15.195 -2.803 -16.805 1.00 91.31 164 ASP A CA 1
ATOM 1379 C C . ASP A 1 164 ? 15.449 -2.636 -15.291 1.00 91.31 164 ASP A C 1
ATOM 1381 O O . ASP A 1 164 ? 14.532 -2.597 -14.465 1.00 91.31 164 ASP A O 1
ATOM 1385 N N . LEU A 1 165 ? 16.725 -2.613 -14.897 1.00 88.75 165 LEU A N 1
ATOM 1386 C CA . LEU A 1 165 ? 17.095 -2.562 -13.483 1.00 88.75 165 LEU A CA 1
ATOM 1387 C C . LEU A 1 165 ? 16.679 -1.247 -12.810 1.00 88.75 165 LEU A C 1
ATOM 1389 O O . LEU A 1 165 ? 16.333 -1.260 -11.628 1.00 88.75 165 LEU A O 1
ATOM 1393 N N . GLU A 1 166 ? 16.744 -0.129 -13.528 1.00 89.19 166 GLU A N 1
ATOM 1394 C CA . GLU A 1 166 ? 16.436 1.186 -12.969 1.00 89.19 166 GLU A CA 1
ATOM 1395 C C . GLU A 1 166 ? 14.921 1.378 -12.862 1.00 89.19 166 GLU A C 1
ATOM 1397 O O . GLU A 1 166 ? 14.436 1.802 -11.818 1.00 89.19 166 GLU A O 1
ATOM 1402 N N . GLU A 1 167 ? 14.153 0.930 -13.854 1.00 89.88 167 GLU A N 1
ATOM 1403 C CA . GLU A 1 167 ? 12.697 0.822 -13.790 1.00 89.88 167 GLU A CA 1
ATOM 1404 C C . GLU A 1 167 ? 12.265 -0.062 -12.613 1.00 89.88 167 GLU A C 1
ATOM 1406 O O . GLU A 1 167 ? 11.403 0.326 -11.824 1.00 89.88 167 GLU A O 1
ATOM 1411 N N . PHE A 1 168 ? 12.896 -1.226 -12.430 1.00 90.56 168 PHE A N 1
ATOM 1412 C CA . PHE A 1 168 ? 12.583 -2.117 -11.314 1.00 90.56 168 PHE A CA 1
ATOM 1413 C C . PHE A 1 168 ? 12.868 -1.471 -9.952 1.00 90.56 168 PHE A C 1
ATOM 1415 O O . PHE A 1 168 ? 12.050 -1.561 -9.032 1.00 90.56 168 PHE A O 1
ATOM 1422 N N . LYS A 1 169 ? 14.010 -0.785 -9.810 1.00 90.31 169 LYS A N 1
ATOM 1423 C CA . LYS A 1 169 ? 14.321 -0.004 -8.604 1.00 90.31 169 LYS A CA 1
ATOM 1424 C C . LYS A 1 169 ? 13.273 1.075 -8.370 1.00 90.31 169 LYS A C 1
ATOM 1426 O O . LYS A 1 169 ? 12.801 1.217 -7.241 1.00 90.31 169 LYS A O 1
ATOM 1431 N N . HIS A 1 170 ? 12.874 1.768 -9.426 1.00 88.56 170 HIS A N 1
ATOM 1432 C CA . HIS A 1 170 ? 11.914 2.850 -9.359 1.00 88.56 170 HIS A CA 1
ATOM 1433 C C . HIS A 1 170 ? 10.526 2.364 -8.921 1.00 88.56 170 HIS A C 1
ATOM 1435 O O . HIS A 1 170 ? 9.939 2.913 -7.988 1.00 88.56 170 HIS A O 1
ATOM 1441 N N . LEU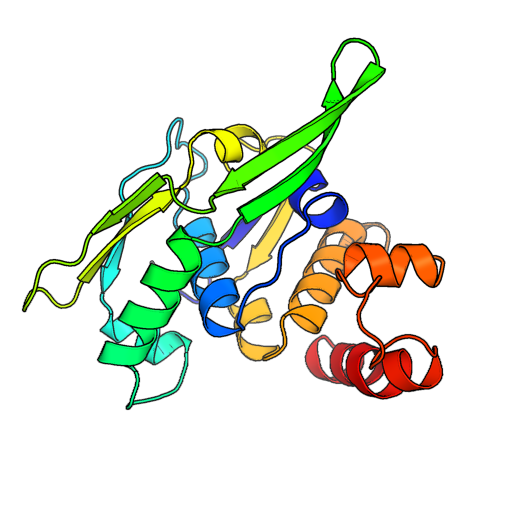 A 1 171 ? 10.036 1.261 -9.493 1.00 89.56 171 LEU A N 1
ATOM 1442 C CA . LEU A 1 171 ? 8.766 0.622 -9.119 1.00 89.56 171 LEU A CA 1
ATOM 1443 C C . LEU A 1 171 ? 8.718 0.178 -7.649 1.00 89.56 171 LEU A C 1
ATOM 1445 O O . LEU A 1 171 ? 7.650 0.165 -7.031 1.00 89.56 171 LEU A O 1
ATOM 1449 N N . LEU A 1 172 ? 9.877 -0.166 -7.083 1.00 89.75 172 LEU A N 1
ATOM 1450 C CA . LEU A 1 172 ? 10.035 -0.577 -5.688 1.00 89.75 172 LEU A CA 1
ATOM 1451 C C . LEU A 1 172 ? 10.477 0.560 -4.747 1.00 89.75 172 LEU A C 1
ATOM 1453 O O . LEU A 1 172 ? 10.750 0.293 -3.572 1.00 89.75 172 LEU A O 1
ATOM 1457 N N . ALA A 1 173 ? 10.546 1.803 -5.241 1.00 86.19 173 ALA A N 1
ATOM 1458 C CA . ALA A 1 173 ? 11.028 2.982 -4.515 1.00 86.19 173 ALA A CA 1
ATOM 1459 C C . ALA A 1 173 ? 12.425 2.778 -3.880 1.00 86.19 173 ALA A C 1
ATOM 1461 O O . ALA A 1 173 ? 12.671 3.097 -2.709 1.00 86.19 173 ALA A O 1
ATOM 1462 N N . LEU A 1 174 ? 13.346 2.200 -4.656 1.00 87.38 174 LEU A N 1
ATOM 1463 C CA . LEU A 1 174 ? 14.722 1.885 -4.256 1.00 87.38 174 LEU A CA 1
ATOM 1464 C C . LEU A 1 174 ? 15.756 2.901 -4.755 1.00 87.38 174 LEU A C 1
ATOM 1466 O O . LEU A 1 174 ? 16.917 2.796 -4.363 1.00 87.38 174 LEU A O 1
ATOM 1470 N N . ASP A 1 175 ? 15.344 3.878 -5.569 1.00 79.56 175 ASP A N 1
ATOM 1471 C CA . ASP A 1 175 ? 16.219 4.802 -6.313 1.00 79.56 175 ASP A CA 1
ATOM 1472 C C . ASP A 1 175 ? 17.322 5.431 -5.445 1.00 79.56 175 ASP A C 1
ATOM 1474 O O . ASP A 1 175 ? 18.484 5.499 -5.833 1.00 79.56 175 ASP A O 1
ATOM 1478 N N . ASN A 1 176 ? 16.979 5.810 -4.212 1.00 77.69 176 ASN A N 1
ATOM 1479 C CA . ASN A 1 176 ? 17.873 6.518 -3.293 1.00 77.69 176 ASN A CA 1
ATOM 1480 C C . ASN A 1 176 ? 18.338 5.661 -2.105 1.00 77.69 176 ASN A C 1
ATOM 1482 O O . ASN A 1 176 ? 18.704 6.202 -1.061 1.00 77.69 176 ASN A O 1
ATOM 1486 N N . LYS A 1 177 ? 18.287 4.326 -2.211 1.00 79.69 177 LYS A N 1
ATOM 1487 C CA . LYS A 1 177 ? 18.646 3.412 -1.116 1.00 79.69 177 LYS A CA 1
ATOM 1488 C C . LYS A 1 177 ? 19.992 2.721 -1.411 1.00 79.69 177 LYS A C 1
ATOM 1490 O O . LYS A 1 177 ? 20.007 1.728 -2.141 1.00 79.69 177 LYS A O 1
ATOM 1495 N N . PRO A 1 178 ? 21.115 3.149 -0.787 1.00 77.44 178 PRO A N 1
ATOM 1496 C CA . PRO A 1 178 ? 22.454 2.601 -1.057 1.00 77.44 178 PRO A CA 1
ATOM 1497 C C . PRO A 1 178 ? 22.555 1.081 -0.898 1.00 77.44 178 PRO A C 1
ATOM 1499 O O . PRO A 1 178 ? 23.285 0.411 -1.624 1.00 77.44 178 PRO A O 1
ATOM 1502 N N . ALA A 1 179 ? 21.756 0.523 0.016 1.00 76.12 179 ALA A N 1
ATOM 1503 C CA . ALA A 1 179 ? 21.625 -0.911 0.258 1.00 76.12 179 ALA A CA 1
ATOM 1504 C C . ALA A 1 179 ? 21.159 -1.731 -0.966 1.00 76.12 179 ALA A C 1
ATOM 1506 O O . ALA A 1 179 ? 21.198 -2.960 -0.902 1.00 76.12 179 ALA A O 1
ATOM 1507 N N . TYR A 1 180 ? 20.722 -1.073 -2.046 1.00 81.12 180 TYR A N 1
ATOM 1508 C CA . TYR A 1 180 ? 20.177 -1.680 -3.260 1.00 81.12 180 TYR A CA 1
ATOM 1509 C C . TYR A 1 180 ? 20.786 -1.104 -4.549 1.00 81.12 180 TYR A C 1
ATOM 1511 O O . TYR A 1 180 ? 20.221 -1.268 -5.625 1.00 81.12 180 TYR A O 1
ATOM 1519 N N . PHE A 1 181 ? 21.946 -0.443 -4.483 1.00 79.44 181 PHE A N 1
ATOM 1520 C CA . PHE A 1 181 ? 22.578 0.109 -5.690 1.00 79.44 181 PHE A CA 1
ATOM 1521 C C . PHE A 1 181 ? 23.067 -0.971 -6.657 1.00 79.44 181 PHE A C 1
ATOM 1523 O O . PHE A 1 181 ? 22.938 -0.812 -7.872 1.00 79.44 181 PHE A O 1
ATOM 1530 N N . SER A 1 182 ? 23.582 -2.087 -6.132 1.00 85.88 182 SER A N 1
ATOM 1531 C CA . SER A 1 182 ? 24.070 -3.193 -6.951 1.00 85.88 182 SER A CA 1
ATOM 1532 C C . SER A 1 182 ? 22.998 -4.259 -7.180 1.00 85.88 182 SER A C 1
ATOM 1534 O O . SER A 1 182 ? 22.247 -4.638 -6.276 1.00 85.88 182 SER A O 1
ATOM 1536 N N . TYR A 1 183 ? 22.990 -4.815 -8.393 1.00 88.38 183 TYR A N 1
ATOM 1537 C CA . TYR A 1 183 ? 22.123 -5.938 -8.749 1.00 88.38 183 TYR A CA 1
ATOM 1538 C C . TYR A 1 183 ? 22.303 -7.140 -7.809 1.00 88.38 183 TYR A C 1
ATOM 1540 O O . TYR A 1 183 ? 21.323 -7.773 -7.430 1.00 88.38 183 TYR A O 1
ATOM 1548 N N . GLY A 1 184 ? 23.536 -7.434 -7.376 1.00 90.62 184 GLY A N 1
ATOM 1549 C CA . GLY A 1 184 ? 23.810 -8.543 -6.456 1.00 90.62 184 GLY A CA 1
ATOM 1550 C C . GLY A 1 184 ? 23.039 -8.434 -5.135 1.00 90.62 184 GLY A C 1
ATOM 1551 O O . GLY A 1 184 ? 22.472 -9.425 -4.675 1.00 90.62 184 GLY A O 1
ATOM 1552 N N . LEU A 1 185 ? 22.945 -7.226 -4.567 1.00 88.81 185 LEU A N 1
ATOM 1553 C CA . LEU A 1 185 ? 22.189 -6.978 -3.337 1.00 88.81 185 LEU A CA 1
ATOM 1554 C C . LEU A 1 185 ? 20.678 -7.063 -3.567 1.00 88.81 185 LEU A C 1
ATOM 1556 O O . LEU A 1 185 ? 19.986 -7.686 -2.764 1.00 88.81 185 LEU A O 1
ATOM 1560 N N . ILE A 1 186 ? 20.170 -6.502 -4.672 1.00 91.62 186 ILE A N 1
ATOM 1561 C CA . ILE A 1 186 ? 18.752 -6.631 -5.057 1.00 91.62 186 ILE A CA 1
ATOM 1562 C C . ILE A 1 186 ? 18.382 -8.108 -5.227 1.00 91.62 186 ILE A C 1
ATOM 1564 O O . ILE A 1 186 ? 17.381 -8.571 -4.679 1.00 91.62 186 ILE A O 1
ATOM 1568 N N . LYS A 1 187 ? 19.218 -8.877 -5.930 1.00 92.75 187 LYS A N 1
ATOM 1569 C CA . LYS A 1 187 ? 18.997 -10.304 -6.154 1.00 92.75 187 LYS A CA 1
ATOM 1570 C C . LYS A 1 187 ? 18.902 -11.071 -4.837 1.00 92.75 187 LYS A C 1
ATOM 1572 O O . LYS A 1 187 ? 17.945 -11.812 -4.641 1.00 92.75 187 LYS A O 1
ATOM 1577 N N . GLN A 1 188 ? 19.864 -10.880 -3.935 1.00 92.75 188 GLN A N 1
ATOM 1578 C CA . GLN A 1 188 ? 19.916 -11.607 -2.663 1.00 92.75 188 GLN A CA 1
ATOM 1579 C C . GLN A 1 188 ? 18.822 -11.192 -1.676 1.00 92.75 188 GLN A C 1
ATOM 1581 O O . GLN A 1 188 ? 18.279 -12.041 -0.980 1.00 92.75 188 GLN A O 1
ATOM 1586 N N . ARG A 1 189 ? 18.513 -9.894 -1.585 1.00 90.50 189 ARG A N 1
ATOM 1587 C CA . ARG A 1 189 ? 17.628 -9.356 -0.540 1.00 90.50 189 ARG A CA 1
ATOM 1588 C C . ARG A 1 189 ? 16.169 -9.247 -0.958 1.00 90.50 189 ARG A C 1
ATOM 1590 O O . ARG A 1 189 ? 15.310 -9.159 -0.088 1.00 90.50 189 ARG A O 1
ATOM 1597 N N . ILE A 1 190 ? 15.895 -9.202 -2.260 1.00 92.62 190 ILE A N 1
ATOM 1598 C CA . ILE A 1 190 ? 14.554 -8.950 -2.790 1.00 92.62 190 ILE A CA 1
ATOM 1599 C C . ILE A 1 190 ? 14.122 -10.074 -3.727 1.00 92.62 190 ILE A C 1
ATOM 1601 O O . ILE A 1 190 ? 13.126 -10.726 -3.437 1.00 92.62 190 ILE A O 1
ATOM 1605 N N . LEU A 1 191 ? 14.858 -10.339 -4.813 1.00 93.31 191 LEU A N 1
ATOM 1606 C CA . LEU A 1 191 ? 14.379 -11.266 -5.850 1.00 93.31 191 LEU A CA 1
ATOM 1607 C C . LEU A 1 191 ? 14.309 -12.717 -5.369 1.00 93.31 191 LEU A C 1
ATOM 1609 O O . LEU A 1 191 ? 13.273 -13.351 -5.535 1.00 93.31 191 LEU A O 1
ATOM 1613 N N . LEU A 1 192 ? 15.379 -13.243 -4.762 1.00 95.19 192 LEU A N 1
ATOM 1614 C CA . LEU A 1 192 ? 15.380 -14.623 -4.262 1.00 95.19 192 LEU A CA 1
ATOM 1615 C C . LEU A 1 192 ? 14.321 -14.834 -3.162 1.00 95.19 192 LEU A C 1
ATOM 1617 O O . LEU A 1 192 ? 13.526 -15.761 -3.308 1.00 95.19 192 LEU A O 1
ATOM 1621 N N . PRO A 1 193 ? 14.207 -13.956 -2.142 1.00 95.19 193 PRO A N 1
ATOM 1622 C CA . PRO A 1 193 ? 13.110 -14.047 -1.179 1.00 95.19 193 PRO A CA 1
ATOM 1623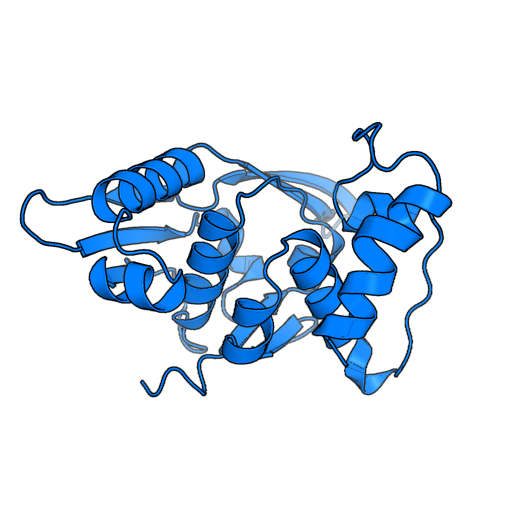 C C . PRO A 1 193 ? 11.716 -13.900 -1.800 1.00 95.19 193 PRO A C 1
ATOM 1625 O O . PRO A 1 193 ? 10.774 -14.533 -1.333 1.00 95.19 193 PRO A O 1
ATOM 1628 N N . ALA A 1 194 ? 11.553 -13.061 -2.830 1.00 94.88 194 ALA A N 1
ATOM 1629 C CA . ALA A 1 194 ? 10.268 -12.911 -3.507 1.00 94.88 194 ALA A CA 1
ATOM 1630 C C . ALA A 1 194 ? 9.861 -14.199 -4.229 1.00 94.88 194 ALA A C 1
ATOM 1632 O O . ALA A 1 194 ? 8.717 -14.618 -4.103 1.00 94.88 194 ALA A O 1
ATOM 1633 N N . ILE A 1 195 ? 10.795 -14.847 -4.930 1.00 94.50 195 ILE A N 1
ATOM 1634 C CA . ILE A 1 195 ? 10.551 -16.134 -5.595 1.00 94.50 195 ILE A CA 1
ATOM 1635 C C . ILE A 1 195 ? 10.132 -17.188 -4.568 1.00 94.50 195 ILE A C 1
ATOM 1637 O O . ILE A 1 195 ? 9.119 -17.845 -4.770 1.00 94.50 195 ILE A O 1
ATOM 1641 N N . GLU A 1 196 ? 10.864 -17.313 -3.461 1.00 95.25 196 GLU A N 1
ATOM 1642 C CA . GLU A 1 196 ? 10.579 -18.301 -2.412 1.00 95.25 196 GLU A CA 1
ATOM 1643 C C . GLU A 1 196 ? 9.198 -18.112 -1.768 1.00 95.25 196 GLU A C 1
ATOM 1645 O O . GLU A 1 196 ? 8.527 -19.090 -1.467 1.00 95.25 196 GLU A O 1
ATOM 1650 N N . ARG A 1 197 ? 8.772 -16.862 -1.541 1.00 93.06 197 ARG A N 1
ATOM 1651 C CA . ARG A 1 197 ? 7.529 -16.564 -0.807 1.00 93.06 197 ARG A CA 1
ATOM 1652 C C . ARG A 1 197 ? 6.283 -16.464 -1.682 1.00 93.06 197 ARG A C 1
ATOM 1654 O O . ARG A 1 197 ? 5.183 -16.560 -1.149 1.00 93.06 197 ARG A O 1
ATOM 1661 N N . ILE A 1 198 ? 6.444 -16.167 -2.973 1.00 93.25 198 ILE A N 1
ATOM 1662 C CA . ILE A 1 198 ? 5.323 -16.007 -3.912 1.00 93.25 198 ILE A CA 1
ATOM 1663 C C . ILE A 1 198 ? 4.992 -17.324 -4.628 1.00 93.25 198 ILE A C 1
ATOM 1665 O O . ILE A 1 198 ? 3.828 -17.518 -4.980 1.00 93.25 198 ILE A O 1
ATOM 1669 N N . SER A 1 199 ? 5.996 -18.177 -4.874 1.00 83.50 199 SER A N 1
ATOM 1670 C CA . SER A 1 199 ? 5.810 -19.482 -5.536 1.00 83.50 199 SER A CA 1
ATOM 1671 C C . SER A 1 199 ? 5.043 -20.456 -4.649 1.00 83.50 199 SER A C 1
ATOM 1673 O O . SER A 1 199 ? 4.217 -21.206 -5.213 1.00 83.50 199 SER A O 1
#

Secondary structure (DSSP, 8-state):
--GGGPEEEEEHHHHHTEE----HHHHHHHHHHHTT--TT-SS---EEEEHHHHHHHHT-TTHHHHHHHHHHHHHT-EEEEEEE-TTS-EEEEEEESEEEEEE-TTT-EEEEEE-GGGHHHHSS--SSEEEEEHHHHGGG--HHHHHHHHHHHHTTTTS-----HHHHHHHTT-TT-GGGSSHHHHIIIIIHHHHHHH-

Sequence (199 aa):
MNEENAIVKKANDLIEHARYDLSLTQEYLILYLISLIRTEDTDFQTYKIPIAKLIDLFGSTSLYTRIKYEAQNLLKKTITIEGVNENNKKFVLITAWFSSLQYIEGSGFIQVRFDPALKPYLLQLKERFTEYLLRYAIPLHSTHIIRIYELLKQYQHFGYRHFDLEEFKHLLALDNKPAYFSYGLIKQRILLPAIERIS

Foldseek 3Di:
DPLQFQKAKWFLLCLQFKDWDADLLLVLVLSNLLSVADQPDPFWDWDKDQVVVSCVLQPDPVPPVVNVVRVVVQQVIWMWGWDADPVRDIDIDIDGQWPDWDDDPPPRIIITTGDRVCCVTRYNDDDRMFMDRSVLLSQLNDLLLSSVLRVCRSCVVVPDDDDDPCSSCVSSVNNPPPCRPDPVSCCVPHVVSSVVSND